Protein AF-A0A8S9BZH9-F1 (afdb_monomer_lite)

pLDDT: mean 76.09, std 21.4, range [30.84, 98.06]

Structure (mmCIF, N/CA/C/O backbone):
data_AF-A0A8S9BZH9-F1
#
_entry.id   AF-A0A8S9BZH9-F1
#
loop_
_atom_site.group_PDB
_atom_site.id
_atom_site.type_symbol
_atom_site.label_atom_id
_atom_site.label_alt_id
_atom_site.label_comp_id
_atom_site.label_asym_id
_atom_site.label_entity_id
_atom_site.label_seq_id
_atom_site.pdbx_PDB_ins_code
_atom_site.Cartn_x
_atom_site.Cartn_y
_atom_site.Cartn_z
_atom_site.occupancy
_atom_site.B_iso_or_equiv
_atom_site.auth_seq_id
_atom_site.auth_comp_id
_atom_site.auth_asym_id
_atom_site.auth_atom_id
_atom_site.pdbx_PDB_model_num
ATOM 1 N N . MET A 1 1 ? -35.971 23.339 12.319 1.00 39.22 1 MET A N 1
ATOM 2 C CA . MET A 1 1 ? -36.299 21.994 11.813 1.00 39.22 1 MET A CA 1
ATOM 3 C C . MET A 1 1 ? -35.732 21.910 10.404 1.00 39.22 1 MET A C 1
ATOM 5 O O . MET A 1 1 ? -36.258 22.616 9.563 1.00 39.22 1 MET A O 1
ATOM 9 N N . PHE A 1 2 ? -34.661 21.114 10.220 1.00 39.59 2 PHE A N 1
ATOM 10 C CA . PHE A 1 2 ? -34.071 20.656 8.941 1.00 39.59 2 PHE A CA 1
ATOM 11 C C . PHE A 1 2 ? -33.503 21.767 8.019 1.00 39.59 2 PHE A C 1
ATOM 13 O O . PHE A 1 2 ? -34.157 22.758 7.759 1.00 39.59 2 PHE A O 1
ATOM 20 N N . THR A 1 3 ? -32.268 21.743 7.519 1.00 36.28 3 THR A N 1
ATOM 21 C CA . THR A 1 3 ? -31.433 20.627 7.059 1.00 36.28 3 THR A CA 1
ATOM 22 C C . THR A 1 3 ? -29.949 21.010 7.145 1.00 36.28 3 THR A C 1
ATOM 24 O O . THR A 1 3 ? -29.446 21.778 6.325 1.00 36.28 3 THR A O 1
ATOM 27 N N . MET A 1 4 ? -29.225 20.395 8.084 1.00 42.53 4 MET A N 1
ATOM 28 C CA . MET A 1 4 ? -27.817 20.045 7.885 1.00 42.53 4 MET A CA 1
ATOM 29 C C . MET A 1 4 ? -27.758 18.953 6.808 1.00 42.53 4 MET A C 1
ATOM 31 O O . MET A 1 4 ? -27.639 17.772 7.120 1.00 42.53 4 MET A O 1
ATOM 35 N N . LEU A 1 5 ? -27.911 19.323 5.536 1.00 34.38 5 LEU A N 1
ATOM 36 C CA . LEU A 1 5 ? -27.574 18.420 4.439 1.00 34.38 5 LEU A CA 1
ATOM 37 C C . LEU A 1 5 ? -26.089 18.604 4.118 1.00 34.38 5 LEU A C 1
ATOM 39 O O . LEU A 1 5 ? -25.691 19.455 3.332 1.00 34.38 5 LEU A O 1
ATOM 43 N N . THR A 1 6 ? -25.284 17.799 4.812 1.00 38.66 6 THR A N 1
ATOM 44 C CA . THR A 1 6 ? -24.174 17.044 4.216 1.00 38.66 6 THR A CA 1
ATOM 45 C C . THR A 1 6 ? -23.280 17.812 3.238 1.00 38.66 6 THR A C 1
ATOM 47 O O . THR A 1 6 ? -23.253 17.532 2.041 1.00 38.66 6 THR A O 1
ATOM 50 N N . LEU A 1 7 ? -22.416 18.667 3.789 1.00 30.84 7 LEU A N 1
ATOM 51 C CA . LEU A 1 7 ? -21.146 19.054 3.153 1.00 30.84 7 LEU A CA 1
ATOM 52 C C . LEU A 1 7 ? -20.134 17.879 3.113 1.00 30.84 7 LEU A C 1
ATOM 54 O O . LEU A 1 7 ? -18.973 18.055 2.772 1.00 30.84 7 LEU A O 1
ATOM 58 N N . SER A 1 8 ? -20.556 16.665 3.473 1.00 39.38 8 SER A N 1
ATOM 59 C CA . SER A 1 8 ? -19.769 15.428 3.457 1.00 39.38 8 SER A CA 1
ATOM 60 C C . SER A 1 8 ? -19.775 14.703 2.102 1.00 39.38 8 SER A C 1
ATOM 62 O O . SER A 1 8 ? -19.104 13.687 1.955 1.00 39.38 8 SER A O 1
ATOM 64 N N . VAL A 1 9 ? -20.486 15.222 1.093 1.00 40.31 9 VAL A N 1
ATOM 65 C CA . VAL A 1 9 ? -20.482 14.673 -0.281 1.00 40.31 9 VAL A CA 1
ATOM 66 C C . VAL A 1 9 ? -19.345 15.259 -1.139 1.00 40.31 9 VAL A C 1
ATOM 68 O O . VAL A 1 9 ? -19.062 14.763 -2.226 1.00 40.31 9 VAL A O 1
ATOM 71 N N . LEU A 1 10 ? -18.635 16.287 -0.665 1.00 41.41 10 LEU A N 1
ATOM 72 C CA . LEU A 1 10 ? -17.854 17.173 -1.534 1.00 41.41 10 LEU A CA 1
ATOM 73 C C . LEU A 1 10 ? -16.331 16.965 -1.498 1.00 41.41 10 LEU A C 1
ATOM 75 O O . LEU A 1 10 ? -15.608 17.950 -1.487 1.00 41.41 10 LEU A O 1
ATOM 79 N N . LEU A 1 11 ? -15.860 15.708 -1.490 1.00 46.69 11 LEU A N 1
ATOM 80 C CA . LEU A 1 11 ? -14.527 15.273 -1.972 1.00 46.69 11 LEU A CA 1
ATOM 81 C C . LEU A 1 11 ? -14.379 13.744 -1.813 1.00 46.69 11 LEU A C 1
ATOM 83 O O . LEU A 1 11 ? -13.454 13.249 -1.169 1.00 46.69 11 LEU A O 1
ATOM 87 N N . ARG A 1 12 ? -15.289 12.944 -2.387 1.00 49.56 12 ARG A N 1
ATOM 88 C CA . ARG A 1 12 ? -14.980 11.518 -2.570 1.00 49.56 12 ARG A CA 1
ATOM 89 C C . ARG A 1 12 ? -13.957 11.447 -3.704 1.00 49.56 12 ARG A C 1
ATOM 91 O O . ARG A 1 12 ? -14.335 11.439 -4.870 1.00 49.56 12 ARG A O 1
ATOM 98 N N . LYS A 1 13 ? -12.666 11.523 -3.364 1.00 57.62 13 LYS A N 1
ATOM 99 C CA . LYS A 1 13 ? -11.576 11.256 -4.309 1.00 57.62 13 LYS A CA 1
ATOM 100 C C . LYS A 1 13 ? -11.891 9.905 -4.949 1.00 57.62 13 LYS A C 1
ATOM 102 O O . LYS A 1 13 ? -12.180 8.954 -4.220 1.00 57.62 13 LYS A O 1
ATOM 107 N N . GLU A 1 14 ? -11.952 9.848 -6.277 1.00 77.62 14 GLU A N 1
ATOM 108 C CA . GLU A 1 14 ? -12.178 8.575 -6.958 1.00 77.62 14 GLU A CA 1
ATOM 109 C C . GLU A 1 14 ? -11.129 7.568 -6.479 1.00 77.62 14 GLU A C 1
ATOM 111 O O . GLU A 1 14 ? -9.967 7.928 -6.265 1.00 77.62 14 GLU A O 1
ATOM 116 N N . SER A 1 15 ? -11.570 6.333 -6.229 1.00 86.81 15 SER A N 1
ATOM 117 C CA . SER A 1 15 ? -10.677 5.263 -5.788 1.00 86.81 15 SER A CA 1
ATOM 118 C C . SER A 1 15 ? -9.574 5.087 -6.835 1.00 86.81 15 SER A C 1
ATOM 120 O O . SER A 1 15 ? -9.919 4.867 -7.998 1.00 86.81 15 SER A O 1
ATOM 122 N N . PRO A 1 16 ? -8.281 5.164 -6.466 1.00 92.94 16 PRO A N 1
ATOM 123 C CA . PRO A 1 16 ? -7.187 4.989 -7.422 1.00 92.94 16 PRO A CA 1
ATOM 124 C C . PRO A 1 16 ? -7.243 3.654 -8.169 1.00 92.94 16 PRO A C 1
ATOM 126 O O . PRO A 1 16 ? -6.898 3.583 -9.344 1.00 92.94 16 PRO A O 1
ATOM 129 N N . TYR A 1 17 ? -7.711 2.602 -7.492 1.00 95.94 17 TYR A N 1
ATOM 130 C CA . TYR A 1 17 ? -7.890 1.279 -8.074 1.00 95.94 17 TYR A CA 1
ATOM 131 C C . TYR A 1 17 ? -9.346 0.816 -8.026 1.00 95.94 17 TYR A C 1
ATOM 133 O O . TYR A 1 17 ? -10.088 1.079 -7.074 1.00 95.94 17 TYR A O 1
ATOM 141 N N . SER A 1 18 ? -9.748 0.091 -9.068 1.00 95.88 18 SER A N 1
ATOM 142 C CA . SER A 1 18 ? -11.036 -0.604 -9.141 1.00 95.88 18 SER A CA 1
ATOM 143 C C . SER A 1 18 ? -11.092 -1.805 -8.190 1.00 95.88 18 SER A C 1
ATOM 145 O O . SER A 1 18 ? -10.059 -2.330 -7.777 1.00 95.88 18 SER A O 1
ATOM 147 N N . GLN A 1 19 ? -12.296 -2.312 -7.900 1.00 94.12 19 GLN A N 1
ATOM 148 C CA . GLN A 1 19 ? -12.452 -3.506 -7.057 1.00 94.12 19 GLN A CA 1
ATOM 149 C C . GLN A 1 19 ? -11.693 -4.718 -7.623 1.00 94.12 19 GLN A C 1
ATOM 151 O O . GLN A 1 19 ? -11.001 -5.399 -6.880 1.00 94.12 19 GLN A O 1
ATOM 156 N N . ALA A 1 20 ? -11.717 -4.925 -8.944 1.00 96.56 20 ALA A N 1
ATOM 157 C CA . ALA A 1 20 ? -10.979 -6.018 -9.581 1.00 96.56 20 ALA A CA 1
ATOM 158 C C . ALA A 1 20 ? -9.454 -5.902 -9.384 1.00 96.56 20 ALA A C 1
ATOM 160 O O . ALA A 1 20 ? -8.768 -6.906 -9.206 1.00 96.56 20 ALA A O 1
ATOM 161 N N . GLN A 1 21 ? -8.918 -4.678 -9.391 1.00 97.62 21 GLN A N 1
ATOM 162 C CA . GLN A 1 21 ? -7.506 -4.425 -9.101 1.00 97.62 21 GLN A CA 1
ATOM 163 C C . GLN A 1 21 ? -7.185 -4.663 -7.621 1.00 97.62 21 GLN A C 1
ATOM 165 O O . GLN A 1 21 ? -6.162 -5.274 -7.313 1.00 97.62 21 GLN A O 1
ATOM 170 N N . ILE A 1 22 ? -8.062 -4.237 -6.708 1.00 96.56 22 ILE A N 1
ATOM 171 C CA . ILE A 1 22 ? -7.923 -4.522 -5.273 1.00 96.56 22 ILE A CA 1
ATOM 172 C C . ILE A 1 22 ? -7.896 -6.037 -5.042 1.00 96.56 22 ILE A C 1
ATOM 174 O O . ILE A 1 22 ? -6.971 -6.535 -4.404 1.00 96.56 22 ILE A O 1
ATOM 178 N N . ASP A 1 23 ? -8.844 -6.777 -5.615 1.00 96.50 23 ASP A N 1
ATOM 179 C CA . ASP A 1 23 ? -8.937 -8.232 -5.471 1.00 96.50 23 ASP A CA 1
ATOM 180 C C . ASP A 1 23 ? -7.685 -8.930 -6.026 1.00 96.50 23 ASP A C 1
ATOM 182 O O . ASP A 1 23 ? -7.116 -9.813 -5.381 1.00 96.50 23 ASP A O 1
ATOM 186 N N . ALA A 1 24 ? -7.195 -8.488 -7.190 1.00 98.06 24 ALA A N 1
ATOM 187 C CA . ALA A 1 24 ? -5.959 -8.996 -7.781 1.00 98.06 24 ALA A CA 1
ATOM 188 C C . ALA A 1 24 ? -4.730 -8.720 -6.899 1.00 98.06 24 ALA A C 1
ATOM 190 O O . ALA A 1 24 ? -3.853 -9.578 -6.772 1.00 98.06 24 ALA A O 1
ATOM 191 N N . TYR A 1 25 ? -4.664 -7.551 -6.255 1.00 98.06 25 TYR A N 1
ATOM 192 C CA . TYR A 1 25 ? -3.608 -7.239 -5.296 1.00 98.06 25 TYR A CA 1
ATOM 193 C C . TYR A 1 25 ? -3.698 -8.108 -4.033 1.00 98.06 25 TYR A C 1
ATOM 195 O O . TYR A 1 25 ? -2.689 -8.676 -3.613 1.00 98.06 25 TYR A O 1
ATOM 203 N N . LEU A 1 26 ? -4.886 -8.258 -3.442 1.00 97.38 26 LEU A N 1
ATOM 204 C CA . LEU A 1 26 ? -5.080 -9.098 -2.257 1.00 97.38 26 LEU A CA 1
ATOM 205 C C . LEU A 1 26 ? -4.720 -10.561 -2.551 1.00 97.38 26 LEU A C 1
ATOM 207 O O . LEU A 1 26 ? -4.050 -11.204 -1.743 1.00 97.38 26 LEU A O 1
ATOM 211 N N . ALA A 1 27 ? -5.048 -11.054 -3.748 1.00 97.38 27 ALA A N 1
ATOM 212 C CA . ALA A 1 27 ? -4.601 -12.359 -4.226 1.00 97.38 27 ALA A CA 1
ATOM 213 C C . ALA A 1 27 ? -3.073 -12.426 -4.413 1.00 97.38 27 ALA A C 1
ATOM 215 O O . ALA A 1 27 ? -2.442 -13.413 -4.037 1.00 97.38 27 ALA A O 1
ATOM 216 N N . ARG A 1 28 ? -2.444 -11.373 -4.955 1.00 97.00 28 ARG A N 1
ATOM 217 C CA . ARG A 1 28 ? -0.984 -11.289 -5.151 1.00 97.00 28 ARG A CA 1
ATOM 218 C C . ARG A 1 28 ? -0.198 -11.435 -3.847 1.00 97.00 28 ARG A C 1
ATOM 220 O O . ARG A 1 28 ? 0.915 -11.971 -3.899 1.00 97.00 28 ARG A O 1
ATOM 227 N N . ILE A 1 29 ? -0.737 -10.937 -2.736 1.00 97.00 29 ILE A N 1
ATOM 228 C CA . ILE A 1 29 ? -0.104 -10.990 -1.410 1.00 97.00 29 ILE A CA 1
ATOM 229 C C . ILE A 1 29 ? -0.630 -12.128 -0.522 1.00 97.00 29 ILE A C 1
ATOM 231 O O . ILE A 1 29 ? -0.297 -12.181 0.662 1.00 97.00 29 ILE A O 1
ATOM 235 N N . GLU A 1 30 ? -1.472 -13.006 -1.078 1.00 96.81 30 GLU A N 1
ATOM 236 C CA . GLU A 1 30 ? -2.088 -14.131 -0.361 1.00 96.81 30 GLU A CA 1
ATOM 237 C C . GLU A 1 30 ? -2.832 -13.673 0.906 1.00 96.81 30 GLU A C 1
ATOM 239 O O . GLU A 1 30 ? -2.714 -14.272 1.975 1.00 96.81 30 GLU A O 1
ATOM 244 N N . PHE A 1 31 ? -3.566 -12.559 0.809 1.00 96.62 31 PHE A N 1
ATOM 245 C CA . PHE A 1 31 ? -4.280 -11.990 1.949 1.00 96.62 31 PHE A CA 1
ATOM 246 C C . PHE A 1 31 ? -5.455 -12.898 2.373 1.00 96.62 31 PHE A C 1
ATOM 248 O O . PHE A 1 31 ? -6.288 -13.236 1.525 1.00 96.62 31 PHE A O 1
ATOM 255 N N . PRO A 1 32 ? -5.573 -13.275 3.662 1.00 94.31 32 PRO A N 1
ATOM 256 C CA . PRO A 1 32 ? -6.583 -14.220 4.138 1.00 94.31 32 PRO A CA 1
ATOM 257 C C . PRO A 1 32 ? -7.954 -13.546 4.304 1.00 94.31 32 PRO A C 1
ATOM 259 O O . PRO A 1 32 ? -8.378 -13.176 5.403 1.00 94.31 32 PRO A O 1
ATOM 262 N N . LEU A 1 33 ? -8.648 -13.366 3.177 1.00 92.00 33 LEU A N 1
ATOM 263 C CA . LEU A 1 33 ? -9.992 -12.779 3.108 1.00 92.00 33 LEU A CA 1
ATOM 264 C C . LEU A 1 33 ? -11.051 -13.587 3.873 1.00 92.00 33 LEU A C 1
ATOM 266 O O . LEU A 1 33 ? -12.039 -13.016 4.320 1.00 92.00 33 LEU A O 1
ATOM 270 N N . ASP A 1 34 ? -10.854 -14.890 4.047 1.00 92.25 34 ASP A N 1
ATOM 271 C CA . ASP A 1 34 ? -11.716 -15.757 4.855 1.00 92.25 34 ASP A CA 1
ATOM 272 C C . ASP A 1 34 ? -11.702 -15.373 6.342 1.00 92.25 34 ASP A C 1
ATOM 274 O O . ASP A 1 34 ? -12.724 -15.475 7.020 1.00 92.25 34 ASP A O 1
ATOM 278 N N . ARG A 1 35 ? -10.556 -14.889 6.835 1.00 89.69 35 ARG A N 1
ATOM 279 C CA . ARG A 1 35 ? -10.383 -14.438 8.218 1.00 89.69 35 ARG A CA 1
ATOM 280 C C . ARG A 1 35 ? -10.810 -12.989 8.423 1.00 89.69 35 ARG A C 1
ATOM 282 O O . ARG A 1 35 ? -11.454 -12.684 9.421 1.00 89.69 35 ARG A O 1
ATOM 289 N N . TYR A 1 36 ? -10.390 -12.099 7.530 1.00 88.06 36 TYR A N 1
ATOM 290 C CA . TYR A 1 36 ? -10.540 -10.654 7.724 1.00 88.06 36 TYR A CA 1
ATOM 291 C C . TYR A 1 36 ? -11.771 -10.066 7.029 1.00 88.06 36 TYR A C 1
ATOM 293 O O . TYR A 1 36 ? -12.222 -8.981 7.393 1.00 88.06 36 TYR A O 1
ATOM 301 N N . GLY A 1 37 ? -12.318 -10.753 6.024 1.00 87.06 37 GLY A N 1
ATOM 302 C CA . GLY A 1 37 ? -13.296 -10.170 5.113 1.00 87.06 37 GLY A CA 1
ATOM 303 C C . GLY A 1 37 ? -12.748 -8.929 4.401 1.00 87.06 37 GLY A C 1
ATOM 304 O O . GLY A 1 37 ? -11.543 -8.678 4.366 1.00 87.06 37 GLY A O 1
ATOM 305 N N . GLN A 1 38 ? -13.650 -8.127 3.839 1.00 78.38 38 GLN A N 1
ATOM 306 C CA . GLN A 1 38 ? -13.316 -6.801 3.325 1.00 78.38 38 GLN A CA 1
ATOM 307 C C . GLN A 1 38 ? -13.655 -5.759 4.396 1.00 78.38 38 GLN A C 1
ATOM 309 O O . GLN A 1 38 ? -14.814 -5.376 4.564 1.00 78.38 38 GLN A O 1
ATOM 314 N N . VAL A 1 39 ? -12.648 -5.306 5.147 1.00 73.44 39 VAL A N 1
ATOM 315 C CA . VAL A 1 39 ? -12.841 -4.259 6.157 1.00 73.44 39 VAL A CA 1
ATOM 316 C C . VAL A 1 39 ? -12.898 -2.904 5.466 1.00 73.44 39 VAL A C 1
ATOM 318 O O . VAL A 1 39 ? -11.951 -2.487 4.806 1.00 73.44 39 VAL A O 1
ATOM 321 N N . THR A 1 40 ? -14.016 -2.200 5.644 1.00 76.56 40 THR A N 1
ATOM 322 C CA . THR A 1 40 ? -14.124 -0.776 5.307 1.00 76.56 40 THR A CA 1
ATOM 323 C C . THR A 1 40 ? -13.916 0.033 6.587 1.00 76.56 40 THR A C 1
ATOM 325 O O . THR A 1 40 ? -14.767 -0.067 7.478 1.00 76.56 40 THR A O 1
ATOM 328 N N . PRO A 1 41 ? -12.854 0.854 6.706 1.00 77.69 41 PRO A N 1
ATOM 329 C CA . PRO A 1 41 ? -12.525 1.544 7.956 1.00 77.69 41 PRO A CA 1
ATOM 330 C C . PRO A 1 41 ? -13.659 2.371 8.580 1.00 77.69 41 PRO A C 1
ATOM 332 O O . PRO A 1 41 ? -13.716 2.509 9.795 1.00 77.69 41 PRO A O 1
ATOM 335 N N . GLY A 1 42 ? -14.600 2.882 7.777 1.00 74.69 42 GLY A N 1
ATOM 336 C CA . GLY A 1 42 ? -15.729 3.682 8.267 1.00 74.69 42 GLY A CA 1
ATOM 337 C C . GLY A 1 42 ? -16.781 2.927 9.096 1.00 74.69 42 GLY A C 1
ATOM 338 O O . GLY A 1 42 ? -17.572 3.581 9.769 1.00 74.69 42 GLY A O 1
ATOM 339 N N . ASN A 1 43 ? -16.801 1.588 9.061 1.00 78.44 43 ASN A N 1
ATOM 340 C CA . ASN A 1 43 ? -17.852 0.764 9.684 1.00 78.44 43 ASN A CA 1
ATOM 341 C C . ASN A 1 43 ? -17.323 -0.258 10.708 1.00 78.44 43 ASN A C 1
ATOM 343 O O . ASN A 1 43 ? -18.096 -1.085 11.189 1.00 78.44 43 ASN A O 1
ATOM 347 N N . ALA A 1 44 ? -16.026 -0.237 11.016 1.00 86.88 44 ALA A N 1
ATOM 348 C CA . ALA A 1 44 ? -15.374 -1.199 11.902 1.00 86.88 44 ALA A CA 1
ATOM 349 C C . ALA A 1 44 ? -14.787 -0.505 13.140 1.00 86.88 44 ALA A C 1
ATOM 351 O O . ALA A 1 44 ? -14.595 0.714 13.149 1.00 86.88 44 ALA A O 1
ATOM 352 N N . SER A 1 45 ? -14.516 -1.269 14.201 1.00 90.62 45 SER A N 1
ATOM 353 C CA . SER A 1 45 ? -13.847 -0.714 15.379 1.00 90.62 45 SER A CA 1
ATOM 354 C C . SER A 1 45 ? -12.405 -0.315 15.040 1.00 90.62 45 SER A C 1
ATOM 356 O O . SER A 1 45 ? -11.792 -0.861 14.124 1.00 90.62 45 SER A O 1
ATOM 358 N N . ALA A 1 46 ? -11.831 0.633 15.788 1.00 89.00 46 ALA A N 1
ATOM 359 C CA . ALA A 1 46 ? -10.436 1.031 15.583 1.00 89.00 46 ALA A CA 1
ATOM 360 C C . ALA A 1 46 ? -9.457 -0.148 15.749 1.00 89.00 46 ALA A C 1
ATOM 362 O O . ALA A 1 46 ? -8.434 -0.187 15.072 1.00 89.00 46 ALA A O 1
ATOM 363 N N . GLU A 1 47 ? -9.789 -1.108 16.617 1.00 88.69 47 GLU A N 1
ATOM 364 C CA . GLU A 1 47 ? -9.009 -2.326 16.843 1.00 88.69 47 GLU A CA 1
ATOM 365 C C . GLU A 1 47 ? -9.040 -3.249 15.617 1.00 88.69 47 GLU A C 1
ATOM 367 O O . GLU A 1 47 ? -7.981 -3.646 15.134 1.00 88.69 47 GLU A O 1
ATOM 372 N N . ASP A 1 48 ? -10.222 -3.491 15.041 1.00 90.94 48 ASP A N 1
ATOM 373 C CA . ASP A 1 48 ? -10.370 -4.326 13.838 1.00 90.94 48 ASP A CA 1
ATOM 374 C C . ASP A 1 48 ? -9.656 -3.710 12.627 1.00 90.94 48 ASP A C 1
ATOM 376 O O . ASP A 1 48 ? -8.994 -4.403 11.853 1.00 90.94 48 ASP A O 1
ATOM 380 N N . VAL A 1 49 ? -9.760 -2.386 12.464 1.00 91.62 49 VAL A N 1
ATOM 381 C CA . VAL A 1 49 ? -9.077 -1.655 11.385 1.00 91.62 49 VAL A CA 1
ATOM 382 C C . VAL A 1 49 ? -7.560 -1.740 11.549 1.00 91.62 49 VAL A C 1
ATOM 384 O O . VAL A 1 49 ? -6.838 -1.893 10.559 1.00 91.62 49 VAL A O 1
ATOM 387 N N . LEU A 1 50 ? -7.067 -1.665 12.787 1.00 90.06 50 LEU A N 1
ATOM 388 C CA . LEU A 1 50 ? -5.645 -1.780 13.084 1.00 90.06 50 LEU A CA 1
ATOM 389 C C . LEU A 1 50 ? -5.124 -3.206 12.858 1.00 90.06 50 LEU A C 1
ATOM 391 O O . LEU A 1 50 ? -4.035 -3.360 12.297 1.00 90.06 50 LEU A O 1
ATOM 395 N N . ASP A 1 51 ? -5.882 -4.239 13.241 1.00 89.56 51 ASP A N 1
ATOM 396 C CA . ASP A 1 51 ? -5.523 -5.639 12.971 1.00 89.56 51 ASP A CA 1
ATOM 397 C C . ASP A 1 51 ? -5.499 -5.915 11.460 1.00 89.56 51 ASP A C 1
ATOM 399 O O . ASP A 1 51 ? -4.524 -6.467 10.944 1.00 89.56 51 ASP A O 1
ATOM 403 N N . TYR A 1 52 ? -6.499 -5.424 10.718 1.00 93.56 52 TYR A N 1
ATOM 404 C CA . TYR A 1 52 ? -6.532 -5.519 9.257 1.00 93.56 52 TYR A CA 1
ATOM 405 C C . TYR A 1 52 ? -5.321 -4.838 8.610 1.00 93.56 52 TYR A C 1
ATOM 407 O O . TYR A 1 52 ? -4.639 -5.442 7.780 1.00 93.56 52 TYR A O 1
ATOM 415 N N . LEU A 1 53 ? -5.016 -3.592 8.993 1.00 93.50 53 LEU A N 1
ATOM 416 C CA . LEU A 1 53 ? -3.862 -2.854 8.470 1.00 93.50 53 LEU A CA 1
ATOM 417 C C . LEU A 1 53 ? -2.544 -3.578 8.782 1.00 93.50 53 LEU A C 1
ATOM 419 O O . LEU A 1 53 ? -1.678 -3.693 7.912 1.00 93.50 53 LEU A O 1
ATOM 423 N N . SER A 1 54 ? -2.414 -4.106 10.000 1.00 90.00 54 SER A N 1
ATOM 424 C CA . SER A 1 54 ? -1.246 -4.877 10.433 1.00 90.00 54 SER A CA 1
ATOM 425 C C . SER A 1 54 ? -1.064 -6.141 9.595 1.00 90.00 54 SER A C 1
ATOM 427 O O . SER A 1 54 ? 0.053 -6.453 9.176 1.00 90.00 54 SER A O 1
ATOM 429 N N . ALA A 1 55 ? -2.147 -6.874 9.332 1.00 92.25 55 ALA A N 1
ATOM 430 C CA . ALA A 1 55 ? -2.123 -8.049 8.471 1.00 92.25 55 ALA A CA 1
ATOM 431 C C . ALA A 1 55 ? -1.766 -7.672 7.027 1.00 92.25 55 ALA A C 1
ATOM 433 O O . ALA A 1 55 ? -0.895 -8.299 6.424 1.00 92.25 55 ALA A O 1
ATOM 434 N N . LEU A 1 56 ? -2.370 -6.606 6.495 1.00 94.50 56 LEU A N 1
ATOM 435 C CA . LEU A 1 56 ? -2.140 -6.143 5.129 1.00 94.50 56 LEU A CA 1
ATOM 436 C C . LEU A 1 56 ? -0.669 -5.770 4.903 1.00 94.50 56 LEU A C 1
ATOM 438 O O . LEU A 1 56 ? -0.067 -6.182 3.912 1.00 94.50 56 LEU A O 1
ATOM 442 N N . GLN A 1 57 ? -0.076 -5.036 5.849 1.00 93.31 57 GLN A N 1
ATOM 443 C CA . GLN A 1 57 ? 1.336 -4.657 5.816 1.00 93.31 57 GLN A CA 1
ATOM 444 C C . GLN A 1 57 ? 2.251 -5.889 5.857 1.00 93.31 57 GLN A C 1
ATOM 446 O O . GLN A 1 57 ? 3.184 -5.986 5.059 1.00 93.31 57 GLN A O 1
ATOM 451 N N . LYS A 1 58 ? 1.977 -6.849 6.753 1.00 90.75 58 LYS A N 1
ATOM 452 C CA . LYS A 1 58 ? 2.758 -8.094 6.870 1.00 90.75 58 LYS A CA 1
ATOM 453 C C . LYS A 1 58 ? 2.738 -8.893 5.569 1.00 90.75 58 LYS A C 1
ATOM 455 O O . LYS A 1 58 ? 3.799 -9.248 5.068 1.00 90.75 58 LYS A O 1
ATOM 460 N N . HIS A 1 59 ? 1.552 -9.118 5.007 1.00 94.19 59 HIS A N 1
ATOM 461 C CA . HIS A 1 59 ? 1.390 -9.870 3.763 1.00 94.19 59 HIS A CA 1
ATOM 462 C C . HIS A 1 59 ? 2.044 -9.174 2.567 1.00 94.19 59 HIS A C 1
ATOM 464 O O . HIS A 1 59 ? 2.638 -9.841 1.719 1.00 94.19 59 HIS A O 1
ATOM 470 N N . HIS A 1 60 ? 1.998 -7.840 2.506 1.00 94.69 60 HIS A N 1
ATOM 471 C CA . HIS A 1 60 ? 2.739 -7.092 1.494 1.00 94.69 60 HIS A CA 1
ATOM 472 C C . HIS A 1 60 ? 4.244 -7.337 1.619 1.00 94.69 60 HIS A C 1
ATOM 474 O O . HIS A 1 60 ? 4.878 -7.728 0.645 1.00 94.69 60 HIS A O 1
ATOM 480 N N . LEU A 1 61 ? 4.805 -7.170 2.818 1.00 90.38 61 LEU A N 1
ATOM 481 C CA . LEU A 1 61 ? 6.240 -7.314 3.072 1.00 90.38 61 LEU A CA 1
ATOM 482 C C . LEU A 1 61 ? 6.778 -8.716 2.771 1.00 90.38 61 LEU A C 1
ATOM 484 O O . LEU A 1 61 ? 7.911 -8.854 2.315 1.00 90.38 61 LEU A O 1
ATOM 488 N N . THR A 1 62 ? 5.984 -9.760 3.009 1.00 90.94 62 THR A N 1
ATOM 489 C CA . THR A 1 62 ? 6.394 -11.138 2.708 1.00 90.94 62 THR A CA 1
ATOM 490 C C . THR A 1 62 ? 6.224 -11.505 1.237 1.00 90.94 62 THR A C 1
ATOM 492 O O . THR A 1 62 ? 6.825 -12.476 0.783 1.00 90.94 62 THR A O 1
ATOM 495 N N . SER A 1 63 ? 5.422 -10.748 0.484 1.00 94.00 63 SER A N 1
ATOM 496 C CA . SER A 1 63 ? 5.031 -11.107 -0.883 1.00 94.00 63 SER A CA 1
ATOM 497 C C . SER A 1 63 ? 5.645 -10.212 -1.954 1.00 94.00 63 SER A C 1
ATOM 499 O O . SER A 1 63 ? 5.860 -10.672 -3.080 1.00 94.00 63 SER A O 1
ATOM 501 N N . VAL A 1 64 ? 5.896 -8.941 -1.647 1.00 93.88 64 VAL A N 1
ATOM 502 C CA . VAL A 1 64 ? 6.419 -7.924 -2.565 1.00 93.88 64 VAL A CA 1
ATOM 503 C C . VAL A 1 64 ? 7.850 -7.590 -2.139 1.00 93.88 64 VAL A C 1
ATOM 505 O O . VAL A 1 64 ? 8.049 -6.982 -1.088 1.00 93.88 64 VAL A O 1
ATOM 508 N N . PRO A 1 65 ? 8.870 -8.003 -2.911 1.00 90.75 65 PRO A N 1
ATOM 509 C CA . PRO A 1 65 ? 10.252 -7.779 -2.517 1.00 90.75 65 PRO A CA 1
ATOM 510 C C . PRO A 1 65 ? 10.621 -6.294 -2.605 1.00 90.75 65 PRO A C 1
ATOM 512 O O . PRO A 1 65 ? 10.207 -5.587 -3.521 1.00 90.75 65 PRO A O 1
ATOM 515 N N . PHE A 1 66 ? 11.474 -5.832 -1.697 1.00 87.12 66 PHE A N 1
ATOM 516 C CA . PHE A 1 66 ? 12.177 -4.566 -1.878 1.00 87.12 66 PHE A CA 1
ATOM 517 C C . PHE A 1 66 ? 13.330 -4.767 -2.869 1.00 87.12 66 PHE A C 1
ATOM 519 O O . PHE A 1 66 ? 14.223 -5.581 -2.625 1.00 87.12 66 PHE A O 1
ATOM 526 N N . GLU A 1 67 ? 13.317 -4.054 -3.995 1.00 81.62 67 GLU A N 1
ATOM 527 C CA . GLU A 1 67 ? 14.316 -4.209 -5.060 1.00 81.62 67 GLU A CA 1
ATOM 528 C C . GLU A 1 67 ? 14.521 -2.917 -5.855 1.00 81.62 67 GLU A C 1
ATOM 530 O O . GLU A 1 67 ? 13.615 -2.101 -5.988 1.00 81.62 67 GLU A O 1
ATOM 535 N N . ASN A 1 68 ? 15.725 -2.729 -6.396 1.00 81.69 68 ASN A N 1
ATOM 536 C CA . ASN A 1 68 ? 16.095 -1.584 -7.231 1.00 81.69 68 ASN A CA 1
ATOM 537 C C . ASN A 1 68 ? 16.631 -2.011 -8.611 1.00 81.69 68 ASN A C 1
ATOM 539 O O . ASN A 1 68 ? 17.328 -1.243 -9.271 1.00 81.69 68 ASN A O 1
ATOM 543 N N . LEU A 1 69 ? 16.317 -3.224 -9.074 1.00 79.69 69 LEU A N 1
ATOM 544 C CA . LEU A 1 69 ? 16.842 -3.794 -10.318 1.00 79.69 69 LEU A CA 1
ATOM 545 C C . LEU A 1 69 ? 16.433 -2.967 -11.535 1.00 79.69 69 LEU A C 1
ATOM 547 O O . LEU A 1 69 ? 17.235 -2.772 -12.442 1.00 79.69 69 LEU A O 1
ATOM 551 N N . ALA A 1 70 ? 15.200 -2.457 -11.561 1.00 78.00 70 ALA A N 1
ATOM 552 C CA . ALA A 1 70 ? 14.741 -1.607 -12.658 1.00 78.00 70 ALA A CA 1
ATOM 553 C C . ALA A 1 70 ? 15.546 -0.298 -12.761 1.00 78.00 70 ALA A C 1
ATOM 555 O O . ALA A 1 70 ? 15.835 0.145 -13.870 1.00 78.00 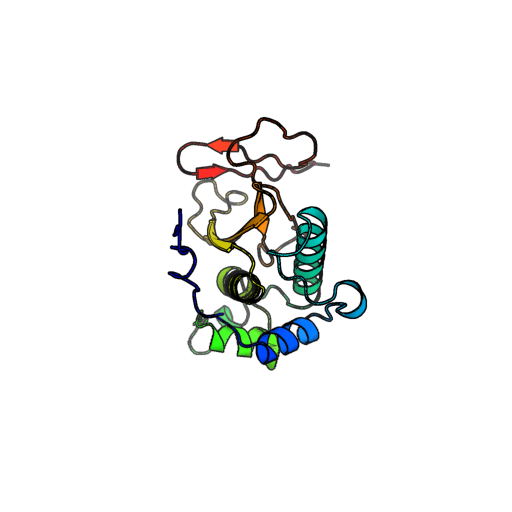70 ALA A O 1
ATOM 556 N N . LEU A 1 71 ? 15.998 0.257 -11.631 1.00 77.81 71 LEU A N 1
ATOM 557 C CA . LEU A 1 71 ? 16.830 1.461 -11.615 1.00 77.81 71 LEU A CA 1
ATOM 558 C C . LEU A 1 71 ? 18.221 1.204 -12.217 1.00 77.81 71 LEU A C 1
ATOM 560 O O . LEU A 1 71 ? 18.755 2.064 -12.907 1.00 77.81 71 LEU A O 1
ATOM 564 N N . HIS A 1 72 ? 18.791 0.020 -11.972 1.00 77.69 72 HIS A N 1
ATOM 565 C CA . HIS A 1 72 ? 20.146 -0.332 -12.419 1.00 77.69 72 HIS A CA 1
ATOM 566 C C . HIS A 1 72 ? 20.208 -0.966 -13.811 1.00 77.69 72 HIS A C 1
ATOM 568 O O . HIS A 1 72 ? 21.253 -0.909 -14.451 1.00 77.69 72 HIS A O 1
ATOM 574 N N . TYR A 1 73 ? 19.128 -1.608 -14.267 1.00 80.44 73 TYR A N 1
ATOM 575 C CA . TYR A 1 73 ? 19.160 -2.477 -15.452 1.00 80.44 73 TYR A CA 1
ATOM 576 C C . TYR A 1 73 ? 18.072 -2.188 -16.499 1.00 80.44 73 TYR A C 1
ATOM 578 O O . TYR A 1 73 ? 18.030 -2.874 -17.523 1.00 80.44 73 TYR A O 1
ATOM 586 N N . SER A 1 74 ? 17.180 -1.210 -16.289 1.00 77.44 74 SER A N 1
ATOM 587 C CA . SER A 1 74 ? 16.319 -0.731 -17.384 1.00 77.44 74 SER A CA 1
ATOM 588 C C . SER A 1 74 ? 17.136 0.128 -18.349 1.00 77.44 74 SER A C 1
ATOM 590 O O . SER A 1 74 ? 18.042 0.846 -17.936 1.00 77.44 74 SER A O 1
ATOM 592 N N . LYS A 1 75 ? 16.829 0.070 -19.650 1.00 73.81 75 LYS A N 1
ATOM 593 C CA . LYS A 1 75 ? 17.556 0.865 -20.655 1.00 73.81 75 LYS A CA 1
ATOM 594 C C . LYS A 1 75 ? 17.415 2.361 -20.371 1.00 73.81 75 LYS A C 1
ATOM 596 O O . LYS A 1 75 ? 18.359 3.126 -20.540 1.00 73.81 75 LYS A O 1
ATOM 601 N N . GLU A 1 76 ? 16.238 2.748 -19.902 1.00 77.19 76 GLU A N 1
ATOM 602 C CA . GLU A 1 76 ? 15.842 4.120 -19.624 1.00 77.19 76 GLU A CA 1
ATOM 603 C C . GLU A 1 76 ? 16.303 4.604 -18.240 1.00 77.19 76 GLU A C 1
ATOM 605 O O . GLU A 1 76 ? 16.241 5.803 -17.985 1.00 77.19 76 GLU A O 1
ATOM 610 N N . HIS A 1 77 ? 16.761 3.701 -17.357 1.00 74.44 77 HIS A N 1
ATOM 611 C CA . HIS A 1 77 ? 17.123 3.982 -15.957 1.00 74.44 77 HIS A CA 1
ATOM 612 C C . HIS A 1 77 ? 16.056 4.809 -15.218 1.00 74.44 77 HIS A C 1
ATOM 614 O O . HIS A 1 77 ? 16.361 5.636 -14.359 1.00 74.44 77 HIS A O 1
ATOM 620 N N . ASN A 1 78 ? 14.790 4.600 -15.582 1.00 77.31 78 ASN A N 1
ATOM 621 C CA . ASN A 1 78 ? 13.652 5.358 -15.088 1.00 77.31 78 ASN A CA 1
ATOM 622 C C . ASN A 1 78 ? 12.600 4.398 -14.530 1.00 77.31 78 ASN A C 1
ATOM 624 O O . ASN A 1 78 ? 12.228 3.424 -15.186 1.00 77.31 78 ASN A O 1
ATOM 628 N N . ASN A 1 79 ? 12.103 4.709 -13.336 1.00 83.81 79 ASN A N 1
ATOM 629 C CA . ASN A 1 79 ? 11.015 3.990 -12.692 1.00 83.81 79 ASN A CA 1
ATOM 630 C C . ASN A 1 79 ? 9.776 4.886 -12.692 1.00 83.81 79 ASN A C 1
ATOM 632 O O . ASN A 1 79 ? 9.786 5.972 -12.112 1.00 83.81 79 ASN A O 1
ATOM 636 N N . SER A 1 80 ? 8.708 4.432 -13.346 1.00 90.62 80 SER A N 1
ATOM 637 C CA . SER A 1 80 ? 7.441 5.161 -13.352 1.00 90.62 80 SER A CA 1
ATOM 638 C C . SER A 1 80 ? 6.763 5.083 -11.986 1.00 90.62 80 SER A C 1
ATOM 640 O O . SER A 1 80 ? 6.681 4.016 -11.381 1.00 90.62 80 SER A O 1
ATOM 642 N N . LEU A 1 81 ? 6.239 6.220 -11.531 1.00 92.38 81 LEU A N 1
ATOM 643 C CA . LEU A 1 81 ? 5.373 6.321 -10.352 1.00 92.38 81 LEU A CA 1
ATOM 644 C C . LEU A 1 81 ? 3.896 6.495 -10.744 1.00 92.38 81 LEU A C 1
ATOM 646 O O . LEU A 1 81 ? 3.067 6.843 -9.904 1.00 92.38 81 LEU A O 1
ATOM 650 N N . ASN A 1 82 ? 3.561 6.293 -12.023 1.00 95.38 82 ASN A N 1
ATOM 651 C CA . ASN A 1 82 ? 2.175 6.266 -12.469 1.00 95.38 82 ASN A CA 1
ATOM 652 C C . ASN A 1 82 ? 1.448 5.070 -11.830 1.00 95.38 82 ASN A C 1
ATOM 654 O O . ASN A 1 82 ? 1.986 3.965 -11.778 1.00 95.38 82 ASN A O 1
ATOM 658 N N . GLN A 1 83 ? 0.219 5.285 -11.361 1.00 95.19 83 GLN A N 1
ATOM 659 C CA . GLN A 1 83 ? -0.581 4.262 -10.683 1.00 95.19 83 GLN A CA 1
ATOM 660 C C . GLN A 1 83 ? -0.757 2.969 -11.499 1.00 95.19 83 GLN A C 1
ATOM 662 O O . GLN A 1 83 ? -0.710 1.881 -10.919 1.00 95.19 83 GLN A O 1
ATOM 667 N N . ASP A 1 84 ? -0.927 3.074 -12.819 1.00 96.44 84 ASP A N 1
ATOM 668 C CA . ASP A 1 84 ? -1.172 1.932 -13.700 1.00 96.44 84 ASP A CA 1
ATOM 669 C C . ASP A 1 84 ? 0.122 1.140 -13.911 1.00 96.44 84 ASP A C 1
ATOM 671 O O . ASP A 1 84 ? 0.128 -0.089 -13.819 1.00 96.44 84 ASP A O 1
ATOM 675 N N . ASP A 1 85 ? 1.243 1.845 -14.077 1.00 95.56 85 ASP A N 1
ATOM 676 C CA . ASP A 1 85 ? 2.568 1.233 -14.202 1.00 95.56 85 ASP A CA 1
ATOM 677 C C . ASP A 1 85 ? 2.984 0.516 -12.909 1.00 95.56 85 ASP A C 1
ATOM 679 O O . ASP A 1 85 ? 3.538 -0.586 -12.955 1.00 95.56 85 ASP A O 1
ATOM 683 N N . LEU A 1 86 ? 2.693 1.115 -11.747 1.00 96.44 86 LEU A N 1
ATOM 684 C CA . LEU A 1 86 ? 2.942 0.509 -10.437 1.00 96.44 86 LEU A CA 1
ATOM 685 C C . LEU A 1 86 ? 2.122 -0.769 -10.251 1.00 96.44 86 LEU A C 1
ATOM 687 O O . LEU A 1 86 ? 2.664 -1.789 -9.815 1.00 96.44 86 LEU A O 1
ATOM 691 N N . PHE A 1 87 ? 0.838 -0.731 -10.616 1.00 97.88 87 PHE A N 1
ATOM 692 C CA . PHE A 1 87 ? -0.038 -1.896 -10.549 1.00 97.88 87 PHE A CA 1
ATOM 693 C C . PHE A 1 87 ? 0.476 -3.024 -11.445 1.00 97.88 87 PHE A C 1
ATOM 695 O O . PHE A 1 87 ? 0.685 -4.145 -10.977 1.00 97.88 87 PHE A O 1
ATOM 702 N N . GLU A 1 88 ? 0.753 -2.720 -12.712 1.00 97.00 88 GLU A N 1
ATOM 703 C CA . GLU A 1 88 ? 1.276 -3.691 -13.669 1.00 97.00 88 GLU A CA 1
ATOM 704 C C . GLU A 1 88 ? 2.605 -4.290 -13.189 1.00 97.00 88 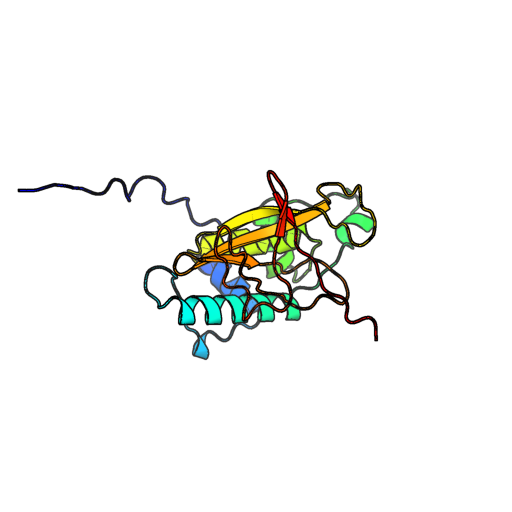GLU A C 1
ATOM 706 O O . GLU A 1 88 ? 2.833 -5.500 -13.2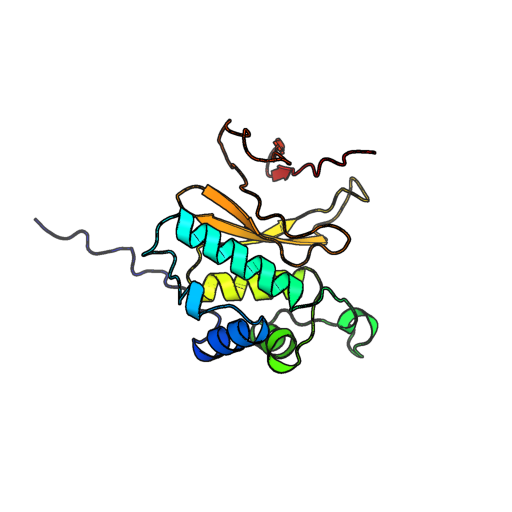68 1.00 97.00 88 GLU A O 1
ATOM 711 N N . LYS A 1 89 ? 3.496 -3.467 -12.627 1.00 95.19 89 LYS A N 1
ATOM 712 C CA . LYS A 1 89 ? 4.784 -3.924 -12.100 1.00 95.19 89 LYS A CA 1
ATOM 713 C C . LYS A 1 89 ? 4.625 -4.871 -10.905 1.00 95.19 89 LYS A C 1
ATOM 715 O O . LYS A 1 89 ? 5.212 -5.959 -10.912 1.00 95.19 89 LYS A O 1
ATOM 720 N N . ILE A 1 90 ? 3.884 -4.460 -9.880 1.00 96.56 90 ILE A N 1
ATOM 721 C CA . ILE A 1 90 ? 3.842 -5.154 -8.583 1.00 96.56 90 ILE A CA 1
ATOM 722 C C . ILE A 1 90 ? 2.870 -6.338 -8.609 1.00 96.56 90 ILE A C 1
ATOM 724 O O . ILE A 1 90 ? 3.182 -7.419 -8.092 1.00 96.56 90 ILE A O 1
ATOM 728 N N . VAL A 1 91 ? 1.708 -6.158 -9.238 1.00 97.75 91 VAL A N 1
ATOM 729 C CA . VAL A 1 91 ? 0.630 -7.151 -9.258 1.00 97.75 91 VAL A CA 1
ATOM 730 C C . VAL A 1 91 ? 0.793 -8.097 -10.440 1.00 97.75 91 VAL A C 1
ATOM 732 O O . VAL A 1 91 ? 1.038 -9.285 -10.222 1.00 97.75 91 VAL A O 1
ATOM 735 N N . THR A 1 92 ? 0.740 -7.591 -11.676 1.00 97.06 92 THR A N 1
ATOM 736 C CA . THR A 1 92 ? 0.759 -8.437 -12.883 1.00 97.06 92 THR A CA 1
ATOM 737 C C . THR A 1 92 ? 2.113 -9.110 -13.086 1.00 97.06 92 THR A C 1
ATOM 739 O O . THR A 1 92 ? 2.208 -10.331 -13.211 1.00 97.06 92 THR A O 1
ATOM 742 N N . ARG A 1 93 ? 3.197 -8.329 -13.068 1.00 95.50 93 ARG A N 1
ATOM 743 C CA . ARG A 1 93 ? 4.565 -8.820 -13.312 1.00 95.50 93 ARG A CA 1
ATOM 744 C C . ARG A 1 93 ? 5.227 -9.400 -12.064 1.00 95.50 93 ARG A C 1
ATOM 746 O O . ARG A 1 93 ? 6.353 -9.890 -12.153 1.00 95.50 93 ARG A O 1
ATOM 753 N N . ARG A 1 94 ? 4.546 -9.334 -10.914 1.00 95.75 94 ARG A N 1
ATOM 754 C CA . ARG A 1 94 ? 4.995 -9.827 -9.603 1.00 95.75 94 ARG A CA 1
ATOM 755 C C . ARG A 1 94 ? 6.382 -9.326 -9.185 1.00 95.75 94 ARG A C 1
ATOM 757 O O . ARG A 1 94 ? 7.087 -10.019 -8.453 1.00 95.75 94 ARG A O 1
ATOM 764 N N . LYS A 1 95 ? 6.774 -8.130 -9.628 1.00 93.50 95 LYS A N 1
ATOM 765 C CA . LYS A 1 95 ? 8.044 -7.507 -9.242 1.00 93.50 95 LYS A CA 1
ATOM 766 C C . LYS A 1 95 ? 7.908 -6.731 -7.937 1.00 93.50 95 LYS A C 1
ATOM 768 O O . LYS A 1 95 ? 6.823 -6.620 -7.371 1.00 93.50 95 LYS A O 1
ATOM 773 N N . GLY A 1 96 ? 9.044 -6.253 -7.455 1.00 90.81 96 GLY A N 1
ATOM 774 C CA . GLY A 1 96 ? 9.124 -5.382 -6.302 1.00 90.81 96 GLY A CA 1
ATOM 775 C C . GLY A 1 96 ? 9.262 -3.915 -6.686 1.00 90.81 96 GLY A C 1
ATOM 776 O O . GLY A 1 96 ? 8.937 -3.497 -7.801 1.00 90.81 96 GLY A O 1
ATOM 777 N N . GLY A 1 97 ? 9.805 -3.145 -5.754 1.00 89.69 97 GLY A N 1
ATOM 778 C CA . GLY A 1 97 ? 10.216 -1.769 -5.982 1.00 89.69 97 GLY A CA 1
ATOM 779 C C . GLY A 1 97 ? 11.001 -1.209 -4.806 1.00 89.69 97 GLY A C 1
ATOM 780 O O . GLY A 1 97 ? 11.026 -1.791 -3.715 1.00 89.69 97 GLY A O 1
ATOM 781 N N . TYR A 1 98 ? 11.642 -0.068 -5.039 1.00 88.56 98 TYR A N 1
ATOM 782 C CA . TYR A 1 98 ? 12.275 0.721 -3.983 1.00 88.56 98 TYR A CA 1
ATOM 783 C C . TYR A 1 98 ? 11.213 1.536 -3.221 1.00 88.56 98 TYR A C 1
ATOM 785 O O . TYR A 1 98 ? 10.013 1.390 -3.464 1.00 88.56 98 TYR A O 1
ATOM 793 N N . CYS A 1 99 ? 11.632 2.389 -2.285 1.00 90.38 99 CYS A N 1
ATOM 794 C CA . CYS A 1 99 ? 10.729 3.059 -1.345 1.00 90.38 99 CYS A CA 1
ATOM 795 C C . CYS A 1 99 ? 9.577 3.823 -2.020 1.00 90.38 99 CYS A C 1
ATOM 797 O O . CYS A 1 99 ? 8.430 3.648 -1.621 1.00 90.38 99 CYS A O 1
ATOM 799 N N . PHE A 1 100 ? 9.841 4.602 -3.073 1.00 91.31 100 PHE A N 1
ATOM 800 C CA . PHE A 1 100 ? 8.804 5.396 -3.748 1.00 91.31 100 PHE A CA 1
ATOM 801 C C . PHE A 1 100 ? 7.788 4.541 -4.519 1.00 91.31 100 PHE A C 1
ATOM 803 O O . PHE A 1 100 ? 6.598 4.843 -4.488 1.00 91.31 100 PHE A O 1
ATOM 810 N N . GLU A 1 101 ? 8.221 3.458 -5.170 1.00 94.06 101 GLU A N 1
ATOM 811 C CA . GLU A 1 101 ? 7.310 2.556 -5.889 1.00 94.06 101 GLU A CA 1
ATOM 812 C C . GLU A 1 101 ? 6.454 1.749 -4.914 1.00 94.06 101 GLU A C 1
ATOM 814 O O . GLU A 1 101 ? 5.232 1.728 -5.029 1.00 94.06 101 GLU A O 1
ATOM 819 N N . SER A 1 102 ? 7.088 1.118 -3.926 1.00 93.44 102 SER A N 1
ATOM 820 C CA . SER A 1 102 ? 6.416 0.193 -3.016 1.00 93.44 102 SER A CA 1
ATOM 821 C C . SER A 1 102 ? 5.533 0.927 -2.003 1.00 93.44 102 SER A C 1
ATOM 823 O O . SER A 1 102 ? 4.354 0.595 -1.877 1.00 93.44 102 SER A O 1
ATOM 825 N N . ASN A 1 103 ? 6.030 1.985 -1.339 1.00 94.25 103 ASN A N 1
ATOM 826 C CA . ASN A 1 103 ? 5.181 2.792 -0.452 1.00 94.25 103 ASN A CA 1
ATOM 827 C C . ASN A 1 103 ? 4.171 3.639 -1.235 1.00 94.25 103 ASN A C 1
ATOM 829 O O . ASN A 1 103 ? 3.092 3.906 -0.708 1.00 94.25 103 ASN A O 1
ATOM 833 N N . GLY A 1 104 ? 4.478 4.042 -2.473 1.00 95.06 104 GLY A N 1
ATOM 834 C CA . GLY A 1 104 ? 3.531 4.747 -3.343 1.00 95.06 104 GLY A CA 1
ATOM 835 C C . GLY A 1 104 ? 2.359 3.860 -3.724 1.00 95.06 104 GLY A C 1
ATOM 836 O O . GLY A 1 104 ? 1.208 4.211 -3.473 1.00 95.06 104 GLY A O 1
ATOM 837 N N . PHE A 1 105 ? 2.652 2.665 -4.229 1.00 97.12 105 PHE A N 1
ATOM 838 C CA . PHE A 1 105 ? 1.643 1.665 -4.542 1.00 97.12 105 PHE A CA 1
ATOM 839 C C . PHE A 1 105 ? 0.818 1.272 -3.310 1.00 97.12 105 PHE A C 1
ATOM 841 O O . PHE A 1 105 ? -0.412 1.263 -3.368 1.00 97.12 105 PHE A O 1
ATOM 848 N N . PHE A 1 106 ? 1.466 1.017 -2.168 1.00 96.62 106 PHE A N 1
ATOM 849 C CA . PHE A 1 106 ? 0.752 0.678 -0.937 1.00 96.62 106 PHE A CA 1
ATOM 850 C C . PHE A 1 106 ? -0.158 1.820 -0.464 1.00 96.62 106 PHE A C 1
ATOM 852 O O . PHE A 1 106 ? -1.289 1.570 -0.060 1.00 96.62 106 PHE A O 1
ATOM 859 N N . GLY A 1 107 ? 0.275 3.079 -0.587 1.00 96.06 107 GLY A N 1
ATOM 860 C CA . GLY A 1 107 ? -0.558 4.250 -0.299 1.00 96.06 107 GLY A CA 1
ATOM 861 C C . GLY A 1 107 ? -1.798 4.348 -1.195 1.00 96.06 107 GLY A C 1
ATOM 862 O O . GLY A 1 107 ? -2.882 4.678 -0.713 1.00 96.06 107 GLY A O 1
ATOM 863 N N . LEU A 1 108 ? -1.676 4.009 -2.484 1.00 96.94 108 LEU A N 1
ATOM 864 C CA . LEU A 1 108 ? -2.812 3.952 -3.414 1.00 96.94 108 LEU A CA 1
ATOM 865 C C . LEU A 1 108 ? -3.784 2.816 -3.060 1.00 96.94 108 LEU A C 1
ATOM 867 O O . LEU A 1 108 ? -4.999 3.014 -3.108 1.00 96.94 108 LEU A O 1
ATOM 871 N N . ILE A 1 109 ? -3.271 1.654 -2.647 1.00 96.81 109 ILE A N 1
ATOM 872 C CA . ILE A 1 109 ? -4.088 0.545 -2.135 1.00 96.81 109 ILE A CA 1
ATOM 873 C C . ILE A 1 109 ? -4.835 0.949 -0.860 1.00 96.81 109 ILE A C 1
ATOM 875 O O . ILE A 1 109 ? -6.035 0.706 -0.769 1.00 96.81 109 ILE A O 1
ATOM 879 N N . LEU A 1 110 ? -4.167 1.597 0.099 1.00 95.44 110 LEU A N 1
ATOM 880 C CA . LEU A 1 110 ? -4.800 2.081 1.330 1.00 95.44 110 LEU A CA 1
ATOM 881 C C . LEU A 1 110 ? -5.960 3.036 1.019 1.00 95.44 110 LEU A C 1
ATOM 883 O O . LEU A 1 110 ? -7.066 2.836 1.518 1.00 95.44 110 LEU A O 1
ATOM 887 N N . GLN A 1 111 ? -5.740 4.016 0.137 1.00 94.69 111 GLN A N 1
ATOM 888 C CA . GLN A 1 111 ? -6.796 4.925 -0.327 1.00 94.69 111 GLN A CA 1
ATOM 889 C C . GLN A 1 111 ? -7.948 4.164 -0.999 1.00 94.69 111 GLN A C 1
ATOM 891 O O . GLN A 1 111 ? -9.112 4.450 -0.727 1.00 94.69 111 GLN A O 1
ATOM 896 N N . SER A 1 112 ? -7.634 3.165 -1.828 1.00 94.69 112 SER A N 1
ATOM 897 C CA . SER A 1 112 ? -8.637 2.356 -2.538 1.00 94.69 112 SER A CA 1
ATOM 898 C C . SER A 1 112 ? -9.463 1.467 -1.595 1.00 94.69 112 SER A C 1
ATOM 900 O O . SER A 1 112 ? -10.642 1.227 -1.840 1.00 94.69 112 SER A O 1
ATOM 902 N N . LEU A 1 113 ? -8.876 1.027 -0.478 1.00 93.00 113 LEU A N 1
ATOM 903 C CA . LEU A 1 113 ? -9.552 0.301 0.606 1.00 93.00 113 LEU A CA 1
ATOM 904 C C . LEU A 1 113 ? -10.328 1.229 1.565 1.00 93.00 113 LEU A C 1
ATOM 906 O O . LEU A 1 113 ? -10.978 0.756 2.496 1.00 93.00 113 LEU A O 1
ATOM 910 N N . GLY A 1 114 ? -10.280 2.546 1.346 1.00 92.50 114 GLY A N 1
ATOM 911 C CA . GLY A 1 114 ? -11.003 3.537 2.143 1.00 92.50 114 GLY A CA 1
ATOM 912 C C . GLY A 1 114 ? -10.293 3.975 3.423 1.00 92.50 114 GLY A C 1
ATOM 913 O O . GLY A 1 114 ? -10.937 4.558 4.295 1.00 92.50 114 GLY A O 1
ATOM 914 N N . PHE A 1 115 ? -8.989 3.714 3.559 1.00 92.75 115 PHE A N 1
ATOM 915 C CA . PHE A 1 115 ? -8.192 4.305 4.632 1.00 92.75 115 PHE A CA 1
ATOM 916 C C . PHE A 1 115 ? -7.969 5.796 4.374 1.00 92.75 115 PHE A C 1
ATOM 918 O O . PHE A 1 115 ? -7.588 6.200 3.271 1.00 92.75 115 PHE A O 1
ATOM 925 N N . ASP A 1 116 ? -8.117 6.600 5.426 1.00 92.31 116 ASP A N 1
ATOM 926 C CA . ASP A 1 116 ? -7.625 7.974 5.438 1.00 92.31 116 ASP A CA 1
ATOM 927 C C . ASP A 1 116 ? -6.098 7.940 5.533 1.00 92.31 116 ASP A C 1
ATOM 929 O O . ASP A 1 116 ? -5.532 7.669 6.597 1.00 92.31 116 ASP A O 1
ATOM 933 N N . SER A 1 117 ? -5.435 8.096 4.385 1.00 92.25 117 SER A N 1
ATOM 934 C CA . SER A 1 117 ? -3.989 7.956 4.274 1.00 92.25 117 SER A CA 1
ATOM 935 C C . SER A 1 117 ? -3.349 9.013 3.383 1.00 92.25 117 SER A C 1
ATOM 937 O O . SER A 1 117 ? -3.899 9.420 2.357 1.00 92.25 117 SER A O 1
ATOM 939 N N . VAL A 1 118 ? -2.149 9.436 3.776 1.00 92.19 118 VAL A N 1
ATOM 940 C CA . VAL A 1 118 ? -1.340 10.433 3.068 1.00 92.19 118 VAL A CA 1
ATOM 941 C C . VAL A 1 118 ? 0.094 9.933 2.951 1.00 92.19 118 VAL A C 1
ATOM 943 O O . VAL A 1 118 ? 0.711 9.558 3.947 1.00 92.19 118 VAL A O 1
ATOM 946 N N . SER A 1 119 ? 0.647 9.965 1.740 1.00 91.00 119 SER A N 1
ATOM 947 C CA . SER A 1 119 ? 2.065 9.681 1.518 1.00 91.00 119 SER A CA 1
ATOM 948 C C . SER A 1 119 ? 2.926 10.869 1.946 1.00 91.00 119 SER A C 1
ATOM 950 O O . SER A 1 119 ? 2.622 12.021 1.633 1.00 91.00 119 SER A O 1
ATOM 952 N N . VAL A 1 120 ? 4.012 10.586 2.657 1.00 89.75 120 VAL A N 1
ATOM 953 C CA . VAL A 1 120 ? 4.936 11.582 3.204 1.00 89.75 120 VAL A CA 1
ATOM 954 C C . VAL A 1 120 ? 6.369 11.261 2.808 1.00 89.75 120 VAL A C 1
ATOM 956 O O . VAL A 1 120 ? 6.763 10.098 2.744 1.00 89.75 120 VAL A O 1
ATOM 959 N N . GLY A 1 121 ? 7.159 12.305 2.564 1.00 87.06 121 GLY A N 1
ATOM 960 C CA . GLY A 1 121 ? 8.609 12.181 2.478 1.00 87.06 121 GLY A CA 1
ATOM 961 C C . GLY A 1 121 ? 9.219 12.045 3.872 1.00 87.06 121 GLY A C 1
ATOM 962 O O . GLY A 1 121 ? 8.739 12.655 4.829 1.00 87.06 121 GLY A O 1
ATOM 963 N N . ALA A 1 122 ? 10.295 11.279 3.980 1.00 82.50 122 ALA A N 1
ATOM 964 C CA . ALA A 1 122 ? 11.096 11.117 5.183 1.00 82.50 122 ALA A CA 1
ATOM 965 C C . ALA A 1 122 ? 12.589 11.251 4.851 1.00 82.50 122 ALA A C 1
ATOM 967 O O . ALA A 1 122 ? 12.993 11.194 3.688 1.00 82.50 122 ALA A O 1
ATOM 968 N N . ARG A 1 123 ? 13.397 11.469 5.891 1.00 81.50 123 ARG A N 1
ATOM 969 C CA . ARG A 1 123 ? 14.859 11.530 5.803 1.00 81.50 123 ARG A CA 1
ATOM 970 C C . ARG A 1 123 ? 15.450 10.392 6.614 1.00 81.50 123 ARG A C 1
ATOM 972 O O . ARG A 1 123 ? 15.126 10.272 7.798 1.00 81.50 123 ARG A O 1
ATOM 979 N N . VAL A 1 124 ? 16.334 9.602 6.020 1.00 76.00 124 VAL A N 1
ATOM 980 C CA . VAL A 1 124 ? 16.996 8.500 6.728 1.00 76.00 124 VAL A CA 1
ATOM 981 C C . VAL A 1 124 ? 18.323 8.970 7.324 1.00 76.00 124 VAL A C 1
ATOM 983 O O . VAL A 1 124 ? 19.355 8.999 6.660 1.00 76.00 124 VAL A O 1
ATOM 986 N N . THR A 1 125 ? 18.330 9.320 8.613 1.00 70.50 125 THR A N 1
ATOM 987 C CA . THR A 1 125 ? 19.529 9.865 9.283 1.00 70.50 125 THR A CA 1
ATOM 988 C C . THR A 1 125 ? 20.488 8.811 9.843 1.00 70.50 125 THR A C 1
ATOM 990 O O . THR A 1 125 ? 21.506 9.174 10.425 1.00 70.50 125 THR A O 1
ATOM 993 N N . LEU A 1 126 ? 20.198 7.514 9.664 1.00 66.56 126 LEU A N 1
ATOM 994 C CA . LEU A 1 126 ? 21.027 6.408 10.176 1.00 66.56 126 LEU A CA 1
ATOM 995 C C . LEU A 1 126 ? 22.453 6.414 9.610 1.00 66.56 126 LEU A C 1
ATOM 997 O O . LEU A 1 126 ? 23.389 5.992 10.280 1.00 66.56 126 LEU A O 1
ATOM 1001 N N . VAL A 1 127 ? 22.607 6.879 8.370 1.00 63.16 127 VAL A N 1
ATOM 1002 C CA . VAL A 1 127 ? 23.884 6.877 7.641 1.00 63.16 127 VAL A CA 1
ATOM 1003 C C . VAL A 1 127 ? 24.494 8.270 7.501 1.00 63.16 127 VAL A C 1
ATOM 1005 O O . VAL A 1 127 ? 25.699 8.393 7.296 1.00 63.16 127 VAL A O 1
ATOM 1008 N N . SER A 1 128 ? 23.686 9.328 7.612 1.00 57.25 128 SER A N 1
ATOM 1009 C CA . SER A 1 128 ? 24.155 10.711 7.539 1.00 57.25 128 SER A CA 1
ATOM 1010 C C . SER A 1 128 ? 23.172 11.674 8.212 1.00 57.25 128 SER A C 1
ATOM 1012 O O . SER A 1 128 ? 21.983 11.655 7.888 1.00 57.25 128 SER A O 1
ATOM 1014 N N . PRO A 1 129 ? 23.640 12.594 9.074 1.00 59.56 129 PRO A N 1
ATOM 1015 C CA . PRO A 1 129 ? 22.792 13.622 9.679 1.00 59.56 129 PRO A CA 1
ATOM 1016 C C . PRO A 1 129 ? 22.291 14.675 8.671 1.00 59.56 129 PRO A C 1
ATOM 1018 O O . PRO A 1 129 ? 21.430 15.485 9.008 1.00 59.56 129 PRO A O 1
ATOM 1021 N N . VAL A 1 130 ? 22.801 14.668 7.431 1.00 59.06 130 VAL A N 1
ATOM 1022 C CA . VAL A 1 130 ? 22.430 15.608 6.355 1.00 59.06 130 VAL A CA 1
ATOM 1023 C C . VAL A 1 130 ? 21.734 14.872 5.202 1.00 59.06 130 VAL A C 1
ATOM 1025 O O . VAL A 1 130 ? 21.962 15.163 4.029 1.00 59.06 130 VAL A O 1
ATOM 1028 N N . ALA A 1 131 ? 20.905 13.877 5.525 1.00 63.16 131 ALA A N 1
ATOM 1029 C CA . ALA A 1 131 ? 20.145 13.132 4.526 1.00 63.16 131 ALA A CA 1
ATOM 1030 C C . ALA A 1 131 ? 19.128 14.031 3.794 1.00 63.16 131 ALA A C 1
ATOM 1032 O O . ALA A 1 131 ? 18.492 14.914 4.389 1.00 63.16 131 ALA A O 1
ATOM 1033 N N . GLY A 1 132 ? 18.995 13.804 2.485 1.00 71.69 132 GLY A N 1
ATOM 1034 C CA . GLY A 1 132 ? 17.937 14.391 1.666 1.00 71.69 132 GLY A CA 1
ATOM 1035 C C . GLY A 1 132 ? 16.570 13.775 1.981 1.00 71.69 132 GLY A C 1
ATOM 1036 O O . GLY A 1 132 ? 16.444 12.935 2.865 1.00 71.69 132 GLY A O 1
ATOM 1037 N N . TRP A 1 133 ? 15.532 14.194 1.253 1.00 75.81 133 TRP A N 1
ATOM 1038 C CA . TRP A 1 133 ? 14.239 13.497 1.247 1.00 75.81 133 TRP A CA 1
ATOM 1039 C C . TRP A 1 133 ? 14.358 12.245 0.373 1.00 75.81 133 TRP A C 1
ATOM 1041 O O . TRP A 1 133 ? 13.998 12.261 -0.801 1.00 75.81 133 TRP A O 1
ATOM 1051 N N . ASP A 1 134 ? 14.970 11.206 0.929 1.00 80.44 134 ASP A N 1
ATOM 1052 C CA . ASP A 1 134 ? 15.377 9.986 0.230 1.00 80.44 134 ASP A CA 1
ATOM 1053 C C . ASP A 1 134 ? 14.454 8.792 0.493 1.00 80.44 134 ASP A C 1
ATOM 1055 O O . ASP A 1 134 ? 14.638 7.722 -0.089 1.00 80.44 134 ASP A O 1
ATOM 1059 N N . HIS A 1 135 ? 13.430 8.985 1.324 1.00 87.31 135 HIS A N 1
ATOM 1060 C CA . HIS A 1 135 ? 12.470 7.951 1.670 1.00 87.31 135 HIS A CA 1
ATOM 1061 C C . HIS A 1 135 ? 11.031 8.447 1.572 1.00 87.31 135 HIS A C 1
ATOM 1063 O O . HIS A 1 135 ? 10.743 9.625 1.782 1.00 87.31 135 HIS A O 1
ATOM 1069 N N . GLN A 1 136 ? 10.118 7.529 1.282 1.00 89.56 136 GLN A N 1
ATOM 1070 C CA . GLN A 1 136 ? 8.681 7.769 1.293 1.00 89.56 136 GLN A CA 1
ATOM 1071 C C . GLN A 1 136 ? 8.031 6.773 2.243 1.00 89.56 136 GLN A C 1
ATOM 1073 O O . GLN A 1 136 ? 8.378 5.601 2.206 1.00 89.56 136 GLN A O 1
ATOM 1078 N N . ALA A 1 137 ? 7.056 7.214 3.031 1.00 90.50 137 ALA A N 1
ATOM 1079 C CA . ALA A 1 137 ? 6.202 6.368 3.862 1.00 90.50 137 ALA A CA 1
ATOM 1080 C C . ALA A 1 137 ? 4.745 6.854 3.781 1.00 90.50 137 ALA A C 1
ATOM 1082 O O . ALA A 1 137 ? 4.449 7.824 3.080 1.00 90.50 137 ALA A O 1
ATOM 1083 N N . ASN A 1 138 ? 3.824 6.198 4.485 1.00 91.94 138 ASN A N 1
ATOM 1084 C CA . ASN A 1 138 ? 2.421 6.603 4.549 1.00 91.94 138 ASN A CA 1
ATOM 1085 C C . ASN A 1 138 ? 2.008 6.899 5.993 1.00 91.94 138 ASN A C 1
ATOM 1087 O O . ASN A 1 138 ? 2.398 6.187 6.912 1.00 91.94 138 ASN A O 1
ATOM 1091 N N . LEU A 1 139 ? 1.205 7.938 6.197 1.00 90.62 139 LEU A N 1
ATOM 1092 C CA . LEU A 1 139 ? 0.495 8.193 7.447 1.00 90.62 139 LEU A CA 1
ATOM 1093 C C . LEU A 1 139 ? -0.950 7.732 7.292 1.00 90.62 139 LEU A C 1
ATOM 1095 O O . LEU A 1 139 ? -1.560 8.040 6.273 1.00 90.62 139 LEU A O 1
ATOM 1099 N N . VAL A 1 140 ? -1.489 7.021 8.280 1.00 91.06 140 VAL A N 1
ATOM 1100 C CA . VAL A 1 140 ? -2.860 6.493 8.282 1.00 91.06 140 VAL A CA 1
ATOM 1101 C C . VAL A 1 140 ? -3.577 6.903 9.561 1.00 91.06 140 VAL A C 1
ATOM 1103 O O . VAL A 1 140 ? -3.046 6.708 10.655 1.00 91.06 140 VAL A O 1
ATOM 1106 N N . SER A 1 141 ? -4.782 7.453 9.440 1.00 90.69 141 SER A N 1
ATOM 1107 C CA . SER A 1 141 ? -5.596 7.869 10.584 1.00 90.69 141 SER A CA 1
ATOM 1108 C C . SER A 1 141 ? -6.619 6.799 10.973 1.00 90.69 141 SER A C 1
ATOM 1110 O O . SER A 1 141 ? -7.469 6.418 10.173 1.00 90.69 141 SER A O 1
ATOM 1112 N N . ILE A 1 142 ? -6.548 6.311 12.217 1.00 89.06 142 ILE A N 1
ATOM 1113 C CA . ILE A 1 142 ? -7.440 5.276 12.769 1.00 89.06 142 ILE A CA 1
ATOM 1114 C C . ILE A 1 142 ? -7.818 5.672 14.197 1.00 89.06 142 ILE A C 1
ATOM 1116 O O . ILE A 1 142 ? -6.945 5.921 15.024 1.00 89.06 142 ILE A O 1
ATOM 1120 N N . GLY A 1 143 ? -9.116 5.750 14.503 1.00 86.88 143 GLY A N 1
ATOM 1121 C CA . GLY A 1 143 ? -9.589 5.992 15.875 1.00 86.88 143 GLY A CA 1
ATOM 1122 C C . GLY A 1 143 ? -9.075 7.289 16.521 1.00 86.88 143 GLY A C 1
ATOM 1123 O O . GLY A 1 143 ? -8.876 7.328 17.730 1.00 86.88 143 GLY A O 1
ATOM 1124 N N . GLY A 1 144 ? -8.814 8.336 15.728 1.00 86.06 144 GLY A N 1
ATOM 1125 C CA . GLY A 1 144 ? -8.243 9.605 16.208 1.00 86.06 144 GLY A CA 1
ATOM 1126 C C . GLY A 1 144 ? -6.720 9.599 16.395 1.00 86.06 144 GLY A C 1
ATOM 1127 O O . GLY A 1 144 ? -6.157 10.602 16.827 1.00 86.06 144 GLY A O 1
ATOM 1128 N N . MET A 1 145 ? -6.053 8.499 16.045 1.00 85.31 145 MET A N 1
ATOM 1129 C CA . MET A 1 145 ? -4.606 8.321 16.131 1.00 85.31 145 MET A CA 1
ATOM 1130 C C . MET A 1 145 ? -3.999 8.274 14.728 1.00 85.31 145 MET A C 1
ATOM 1132 O O . MET A 1 145 ? -4.638 7.805 13.787 1.00 85.31 145 MET A O 1
ATOM 1136 N N . THR A 1 146 ? -2.760 8.745 14.582 1.00 84.25 146 THR A N 1
ATOM 1137 C CA . THR A 1 146 ? -2.011 8.669 13.321 1.00 84.25 146 THR A CA 1
ATOM 1138 C C . THR A 1 146 ? -0.950 7.580 13.415 1.00 84.25 146 THR A C 1
ATOM 1140 O O . THR A 1 146 ? -0.181 7.529 14.373 1.00 84.25 146 THR A O 1
ATOM 1143 N N . TYR A 1 147 ? -0.875 6.727 12.402 1.00 84.19 147 TYR A N 1
ATOM 1144 C CA . TYR A 1 147 ? 0.081 5.632 12.301 1.00 84.19 147 TYR A CA 1
ATOM 1145 C C . TYR A 1 147 ? 0.995 5.843 11.099 1.00 84.19 147 TYR A C 1
ATOM 1147 O O . TYR A 1 147 ? 0.516 6.125 10.005 1.00 84.19 147 TYR A O 1
ATOM 1155 N N . LEU A 1 148 ? 2.302 5.693 11.287 1.00 87.56 148 LEU A N 1
ATOM 1156 C CA . LEU A 1 148 ? 3.259 5.540 10.202 1.00 87.56 148 LEU A CA 1
ATOM 1157 C C . LEU A 1 148 ? 3.229 4.099 9.710 1.00 87.56 148 LEU A C 1
ATOM 1159 O O . LEU A 1 148 ? 3.388 3.157 10.490 1.00 87.56 148 LEU A O 1
ATOM 1163 N N . VAL A 1 149 ? 3.066 3.958 8.404 1.00 88.31 149 VAL A N 1
ATOM 1164 C CA . VAL A 1 149 ? 3.036 2.692 7.693 1.00 88.31 149 VAL A CA 1
ATOM 1165 C C . VAL A 1 149 ? 4.092 2.719 6.603 1.00 88.31 149 VAL A C 1
ATOM 1167 O O . VAL A 1 149 ? 4.109 3.605 5.745 1.00 88.31 149 VAL A O 1
ATOM 1170 N N . ASP A 1 150 ? 4.966 1.725 6.644 1.00 90.06 150 ASP A N 1
ATOM 1171 C CA . ASP A 1 150 ? 6.096 1.592 5.738 1.00 90.06 150 ASP A CA 1
ATOM 1172 C C . ASP A 1 150 ? 6.268 0.125 5.339 1.00 90.06 150 ASP A C 1
ATOM 1174 O O . ASP A 1 150 ? 6.344 -0.765 6.193 1.00 90.06 150 ASP A O 1
ATOM 1178 N N . VAL A 1 151 ? 6.297 -0.123 4.033 1.00 90.62 151 VAL A N 1
ATOM 1179 C CA . VAL A 1 151 ? 6.501 -1.440 3.426 1.00 90.62 151 VAL A CA 1
ATOM 1180 C C . VAL A 1 151 ? 7.816 -1.534 2.642 1.00 90.62 151 VAL A C 1
ATOM 1182 O O . VAL A 1 151 ? 8.047 -2.529 1.961 1.00 90.62 151 VAL A O 1
ATOM 1185 N N . ALA A 1 152 ? 8.679 -0.511 2.690 1.00 86.88 152 ALA A N 1
ATOM 1186 C CA . ALA A 1 152 ? 9.825 -0.412 1.785 1.00 86.88 152 ALA A CA 1
ATOM 1187 C C . ALA A 1 152 ? 11.010 0.434 2.292 1.00 86.88 152 ALA A C 1
ATOM 1189 O O . ALA A 1 152 ? 11.700 1.061 1.491 1.00 86.88 152 ALA A O 1
ATOM 1190 N N . PHE A 1 153 ? 11.293 0.438 3.598 1.00 79.25 153 PHE A N 1
ATOM 1191 C CA . PHE A 1 153 ? 12.507 1.063 4.154 1.00 79.25 153 PHE A CA 1
ATOM 1192 C C . PHE A 1 153 ? 13.816 0.373 3.703 1.00 79.25 153 PHE A C 1
ATOM 1194 O O . PHE A 1 153 ? 14.846 1.023 3.547 1.00 79.25 153 PHE A O 1
ATOM 1201 N N . GLY A 1 154 ? 13.778 -0.943 3.456 1.00 63.50 154 GLY A N 1
ATOM 1202 C CA . GLY A 1 154 ? 14.949 -1.755 3.094 1.00 63.50 154 GLY A CA 1
ATOM 1203 C C . GLY A 1 154 ? 15.834 -2.160 4.293 1.00 63.50 154 GLY A C 1
ATOM 1204 O O . GLY A 1 154 ? 15.899 -1.475 5.311 1.00 63.50 154 GLY A O 1
ATOM 1205 N N . GLY A 1 155 ? 16.533 -3.301 4.196 1.00 59.09 155 GLY A N 1
ATOM 1206 C CA . GLY A 1 155 ? 17.435 -3.819 5.248 1.00 59.09 155 GLY A CA 1
ATOM 1207 C C . GLY A 1 155 ? 16.747 -4.600 6.387 1.00 59.09 155 GLY A C 1
ATOM 1208 O O . GLY A 1 155 ? 15.606 -5.023 6.250 1.00 59.09 155 GLY A O 1
ATOM 1209 N N . LYS A 1 156 ? 17.445 -4.820 7.521 1.00 46.06 156 LYS A N 1
ATOM 1210 C CA . LYS A 1 156 ? 16.969 -5.588 8.706 1.00 46.06 156 LYS A CA 1
ATOM 1211 C C . LYS A 1 156 ? 15.731 -4.992 9.416 1.00 46.06 156 LYS A C 1
ATOM 1213 O O . LYS A 1 156 ? 15.318 -5.521 10.446 1.00 46.06 156 LYS A O 1
ATOM 1218 N N . LEU A 1 157 ? 15.154 -3.899 8.916 1.00 49.22 157 LEU A N 1
ATOM 1219 C CA . LEU A 1 157 ? 13.963 -3.288 9.496 1.00 49.22 157 LEU A CA 1
ATOM 1220 C C . LEU A 1 157 ? 12.707 -4.039 9.044 1.00 49.22 157 LEU A C 1
ATOM 1222 O O . LEU A 1 157 ? 12.180 -3.829 7.955 1.00 49.22 157 LEU A O 1
ATOM 1226 N N . LEU A 1 158 ? 12.231 -4.926 9.911 1.00 42.78 158 LEU A N 1
ATOM 1227 C CA . LEU A 1 158 ? 10.927 -5.566 9.790 1.00 42.78 158 LEU A CA 1
ATOM 1228 C C . LEU A 1 158 ? 9.819 -4.605 10.241 1.00 42.78 158 LEU A C 1
ATOM 1230 O O . LEU A 1 158 ? 9.862 -4.106 11.359 1.00 42.78 158 LEU A O 1
ATOM 1234 N N . ALA A 1 159 ? 8.834 -4.409 9.358 1.00 49.78 159 ALA A N 1
ATOM 1235 C CA . ALA A 1 159 ? 7.428 -4.081 9.623 1.00 49.78 159 ALA A CA 1
ATOM 1236 C C . ALA A 1 1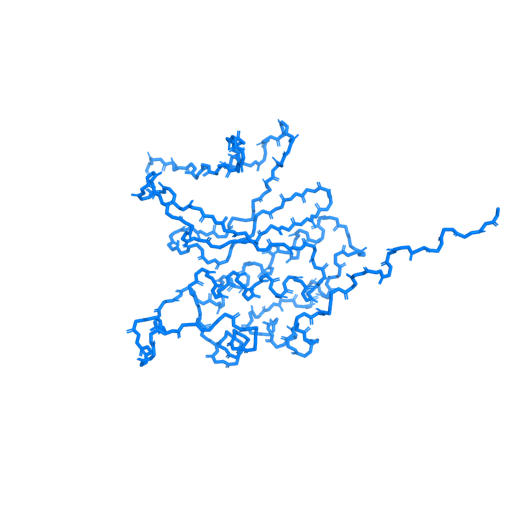59 ? 7.131 -3.371 10.955 1.00 49.78 159 ALA A C 1
ATOM 1238 O O . ALA A 1 159 ? 6.588 -3.982 11.877 1.00 49.78 159 ALA A O 1
ATOM 1239 N N . ILE A 1 160 ? 7.439 -2.082 11.069 1.00 49.91 160 ILE A N 1
ATOM 1240 C CA . ILE A 1 160 ? 7.012 -1.323 12.242 1.00 49.91 160 ILE A CA 1
ATOM 1241 C C . ILE A 1 160 ? 5.758 -0.538 11.866 1.00 49.91 160 ILE A C 1
ATOM 1243 O O . ILE A 1 160 ? 5.844 0.526 11.256 1.00 49.91 160 ILE A O 1
ATOM 1247 N N . LEU A 1 161 ? 4.583 -1.073 12.218 1.00 52.06 161 LEU A N 1
ATOM 1248 C CA . LEU A 1 161 ? 3.388 -0.244 12.338 1.00 52.06 161 LEU A CA 1
ATOM 1249 C C . LEU A 1 161 ? 3.581 0.625 13.573 1.00 52.06 161 LEU A C 1
ATOM 1251 O O . LEU A 1 161 ? 3.559 0.123 14.698 1.00 52.06 161 LEU A O 1
ATOM 1255 N N . MET A 1 162 ? 3.829 1.912 13.361 1.00 56.31 162 MET A N 1
ATOM 1256 C CA . MET A 1 162 ? 4.187 2.808 14.448 1.00 56.31 162 MET A CA 1
ATOM 1257 C C . MET A 1 162 ? 3.102 3.846 14.657 1.00 56.31 162 MET A C 1
ATOM 1259 O O . MET A 1 162 ? 2.827 4.632 13.759 1.00 56.31 162 MET A O 1
ATOM 1263 N N . SER A 1 163 ? 2.504 3.915 15.845 1.00 47.56 163 SER A N 1
ATOM 1264 C CA . SER A 1 163 ? 1.664 5.062 16.192 1.00 47.56 163 SER A CA 1
ATOM 1265 C C . SER A 1 163 ? 2.548 6.308 16.318 1.00 47.56 163 SER A C 1
ATOM 1267 O O . SER A 1 163 ? 3.355 6.405 17.248 1.00 47.56 163 SER A O 1
ATOM 1269 N N . ILE A 1 164 ? 2.395 7.273 15.409 1.00 51.88 164 ILE A N 1
ATOM 1270 C CA . ILE A 1 164 ? 2.930 8.619 15.602 1.00 51.88 164 ILE A CA 1
ATOM 1271 C C . ILE A 1 164 ? 1.901 9.378 16.433 1.00 51.88 164 ILE A C 1
ATOM 1273 O O . ILE A 1 164 ? 0.904 9.891 15.926 1.00 51.88 164 ILE A O 1
ATOM 1277 N N . LEU A 1 165 ? 2.154 9.460 17.738 1.00 47.84 165 LEU A N 1
ATOM 1278 C CA . LEU A 1 165 ? 1.405 10.347 18.618 1.00 47.84 165 LEU A CA 1
ATOM 1279 C C . LEU A 1 165 ? 1.782 11.782 18.263 1.00 47.84 165 LEU A C 1
ATOM 1281 O O . LEU A 1 165 ? 2.785 12.310 18.732 1.00 47.84 165 LEU A O 1
ATOM 1285 N N . THR A 1 166 ? 0.984 12.426 17.418 1.00 42.62 166 THR A N 1
ATOM 1286 C CA . THR A 1 166 ? 1.223 13.821 17.034 1.00 42.62 166 THR A CA 1
ATOM 1287 C C . THR A 1 166 ? 0.981 14.800 18.186 1.00 42.62 166 THR A C 1
ATOM 1289 O O . THR A 1 166 ? 1.335 15.968 18.037 1.00 42.62 166 THR A O 1
ATOM 1292 N N . ASN A 1 167 ? 0.437 14.369 19.344 1.00 35.94 167 ASN A N 1
ATOM 1293 C CA . ASN A 1 167 ? 0.321 15.243 20.521 1.00 35.94 167 ASN A CA 1
ATOM 1294 C C . ASN A 1 167 ? -0.002 14.594 21.894 1.00 35.94 167 ASN A C 1
ATOM 1296 O O . ASN A 1 167 ? -0.656 15.240 22.715 1.00 35.94 167 ASN A O 1
ATOM 1300 N N . SER A 1 168 ? 0.389 13.352 22.207 1.00 36.44 168 SER A N 1
ATOM 1301 C CA . SER A 1 168 ? 0.048 12.770 23.523 1.00 36.44 168 SER A CA 1
ATOM 1302 C C . SER A 1 168 ? 1.242 12.172 24.262 1.00 36.44 168 SER A C 1
ATOM 1304 O O . SER A 1 168 ? 2.073 11.458 23.715 1.00 36.44 168 SER A O 1
ATOM 1306 N N . LYS A 1 169 ? 1.317 12.492 25.559 1.00 36.41 169 LYS A N 1
ATOM 1307 C CA . LYS A 1 169 ? 2.355 12.077 26.516 1.00 36.41 169 LYS A CA 1
ATOM 1308 C C . LYS A 1 169 ? 2.326 10.575 26.857 1.00 36.41 169 LYS A C 1
ATOM 1310 O O . LYS A 1 169 ? 2.926 10.184 27.856 1.00 36.41 169 LYS A O 1
ATOM 1315 N N . ASP A 1 170 ? 1.619 9.746 26.092 1.00 41.78 170 ASP A N 1
ATOM 1316 C CA . ASP A 1 170 ? 1.387 8.343 26.441 1.00 41.78 170 ASP A CA 1
ATOM 1317 C C . ASP A 1 170 ? 2.205 7.388 25.565 1.00 41.78 170 ASP A C 1
ATOM 1319 O O . ASP A 1 170 ? 1.707 6.673 24.704 1.00 41.78 170 ASP A O 1
ATOM 1323 N N . TYR A 1 171 ? 3.517 7.404 25.797 1.00 46.06 171 TYR A N 1
ATOM 1324 C CA . TYR A 1 171 ? 4.516 6.601 25.085 1.00 46.06 171 TYR A CA 1
ATOM 1325 C C . TYR A 1 171 ? 4.625 5.152 25.595 1.00 46.06 171 TYR A C 1
ATOM 1327 O O . TYR A 1 171 ? 5.549 4.435 25.226 1.00 46.06 171 TYR A O 1
ATOM 1335 N N . ARG A 1 172 ? 3.722 4.703 26.477 1.00 39.56 172 ARG A N 1
ATOM 1336 C CA . ARG A 1 172 ? 3.943 3.512 27.323 1.00 39.56 172 ARG A CA 1
ATOM 1337 C C . ARG A 1 172 ? 3.999 2.174 26.579 1.00 39.56 172 ARG A C 1
ATOM 1339 O O . ARG A 1 172 ? 4.418 1.191 27.175 1.00 39.56 172 ARG A O 1
ATOM 1346 N N . HIS A 1 173 ? 3.573 2.131 25.320 1.00 40.50 173 HIS A N 1
ATOM 1347 C CA . HIS A 1 173 ? 3.484 0.896 24.528 1.00 40.50 173 HIS A CA 1
ATOM 1348 C C . HIS A 1 173 ? 4.294 0.965 23.227 1.00 40.50 173 HIS A C 1
ATOM 1350 O O . HIS A 1 173 ? 4.236 0.045 22.416 1.00 40.50 173 HIS A O 1
ATOM 1356 N N . ASN A 1 174 ? 5.050 2.048 23.023 1.00 40.50 174 ASN A N 1
ATOM 1357 C CA . ASN A 1 174 ? 5.845 2.243 21.825 1.00 40.50 174 ASN A CA 1
ATOM 1358 C C . ASN A 1 174 ? 7.337 1.979 22.128 1.00 40.50 174 ASN A C 1
ATOM 1360 O O . ASN A 1 174 ? 7.935 2.763 22.867 1.00 40.50 174 ASN A O 1
ATOM 1364 N N . PRO A 1 175 ? 7.962 0.929 21.554 1.00 39.12 175 PRO A N 1
ATOM 1365 C CA . PRO A 1 175 ? 9.393 0.67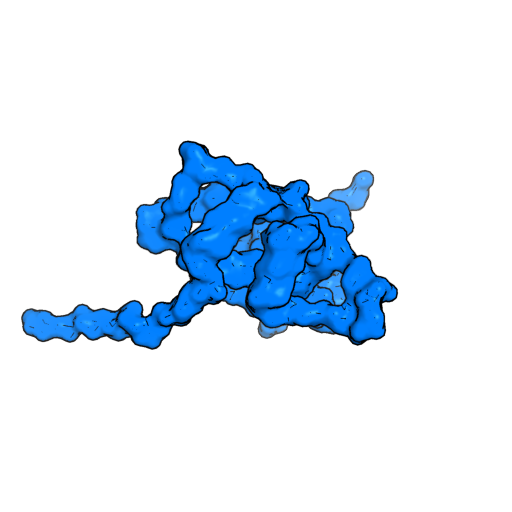3 21.735 1.00 39.12 175 PRO A CA 1
ATOM 1366 C C . PRO A 1 175 ? 10.303 1.757 21.118 1.00 39.12 175 PRO A C 1
ATOM 1368 O O . PRO A 1 175 ? 11.478 1.814 21.469 1.00 39.12 175 PRO A O 1
ATOM 1371 N N . TYR A 1 176 ? 9.772 2.627 20.247 1.00 47.66 176 TYR A N 1
ATOM 1372 C CA . TYR A 1 176 ? 10.481 3.694 19.527 1.00 47.66 176 TYR A CA 1
ATOM 1373 C C . TYR A 1 176 ? 9.664 5.006 19.485 1.00 47.66 176 TYR A C 1
ATOM 1375 O O . TYR A 1 176 ? 8.960 5.280 18.504 1.00 47.66 176 TYR A O 1
ATOM 1383 N N . PRO A 1 177 ? 9.697 5.831 20.549 1.00 44.84 177 PRO A N 1
ATOM 1384 C CA . PRO A 1 177 ? 8.882 7.042 20.634 1.00 44.84 177 PRO A CA 1
ATOM 1385 C C . PRO A 1 177 ? 9.306 8.106 19.595 1.00 44.84 177 PRO A C 1
ATOM 1387 O O . PRO A 1 177 ? 10.482 8.465 19.537 1.00 44.84 177 PRO A O 1
ATOM 1390 N N . PRO A 1 178 ? 8.371 8.666 18.795 1.00 51.38 178 PRO A N 1
ATOM 1391 C CA . PRO A 1 178 ? 8.645 9.866 18.015 1.00 51.38 178 PRO A CA 1
ATOM 1392 C C . PRO A 1 178 ? 8.873 11.063 18.940 1.00 51.38 178 PRO A C 1
ATOM 1394 O O . PRO A 1 178 ? 8.056 11.331 19.820 1.00 51.38 178 PRO A O 1
ATOM 1397 N N . TYR A 1 179 ? 9.926 11.837 18.687 1.00 46.78 179 TYR A N 1
ATOM 1398 C CA . TYR A 1 179 ? 10.133 13.146 19.300 1.00 46.78 179 TYR A CA 1
ATOM 1399 C C . TYR A 1 179 ? 9.757 14.247 18.305 1.00 46.78 179 TYR A C 1
ATOM 1401 O O . TYR A 1 179 ? 10.249 14.302 17.177 1.00 46.78 179 TYR A O 1
ATOM 1409 N N . ALA A 1 180 ? 8.880 15.161 18.718 1.00 43.28 180 ALA A N 1
ATOM 1410 C CA . ALA A 1 180 ? 8.579 16.355 17.939 1.00 43.28 180 ALA A CA 1
ATOM 1411 C C . ALA A 1 180 ? 9.760 17.336 18.026 1.00 43.28 180 ALA A C 1
ATOM 1413 O O . ALA A 1 180 ? 9.910 18.061 19.008 1.00 43.28 180 ALA A O 1
ATOM 1414 N N . SER A 1 181 ? 10.602 17.376 16.994 1.00 40.69 181 SER A N 1
ATOM 1415 C CA . SER A 1 181 ? 11.622 18.412 16.819 1.00 40.69 181 SER A CA 1
ATOM 1416 C C . SER A 1 181 ? 11.137 19.388 15.745 1.00 40.69 181 SER A C 1
ATOM 1418 O O . SER A 1 181 ? 10.987 18.977 14.602 1.00 40.69 181 SER A O 1
ATOM 1420 N N . GLY A 1 182 ? 10.867 20.647 16.113 1.00 41.53 182 GLY A N 1
ATOM 1421 C CA . GLY A 1 182 ? 10.382 21.764 15.274 1.00 41.53 182 GLY A CA 1
ATOM 1422 C C . GLY A 1 182 ? 10.084 21.509 13.779 1.00 41.53 182 GLY A C 1
ATOM 1423 O O . GLY A 1 182 ? 10.955 21.133 13.008 1.00 41.53 182 GLY A O 1
ATOM 1424 N N . ARG A 1 183 ? 8.859 21.821 13.330 1.00 46.94 183 ARG A N 1
ATOM 1425 C CA . ARG A 1 183 ? 8.349 21.648 11.943 1.00 46.94 183 ARG A CA 1
ATOM 1426 C C . ARG A 1 183 ? 8.431 20.223 11.349 1.00 46.94 183 ARG A C 1
ATOM 1428 O O . ARG A 1 183 ? 8.000 20.052 10.213 1.00 46.94 183 ARG A O 1
ATOM 1435 N N . GLY A 1 184 ? 8.890 19.213 12.092 1.00 47.25 184 GLY A N 1
ATOM 1436 C CA . GLY A 1 184 ? 8.874 17.802 11.690 1.00 47.25 184 GLY A CA 1
ATOM 1437 C C . GLY A 1 184 ? 8.725 16.845 12.879 1.00 47.25 184 GLY A C 1
ATOM 1438 O O . GLY A 1 184 ? 8.821 17.247 14.037 1.00 47.25 184 GLY A O 1
ATOM 1439 N N . ALA A 1 185 ? 8.469 15.569 12.592 1.00 56.19 185 ALA A N 1
ATOM 1440 C CA . ALA A 1 185 ? 8.542 14.489 13.575 1.00 56.19 185 ALA A CA 1
ATOM 1441 C C . ALA A 1 185 ? 9.857 13.727 13.363 1.00 56.19 185 ALA A C 1
ATOM 1443 O O . ALA A 1 185 ? 10.159 13.332 12.237 1.00 56.19 185 ALA A O 1
ATOM 1444 N N . HIS A 1 186 ? 10.645 13.552 14.423 1.00 54.88 186 HIS A N 1
ATOM 1445 C CA . HIS A 1 186 ? 11.862 12.746 14.414 1.00 54.88 186 HIS A CA 1
ATOM 1446 C C . HIS A 1 186 ? 11.569 11.384 15.044 1.00 54.88 186 HIS A C 1
ATOM 1448 O O . HIS A 1 186 ? 10.911 11.309 16.081 1.00 54.88 186 HIS A O 1
ATOM 1454 N N . LEU A 1 187 ? 12.039 10.310 14.415 1.00 57.25 187 LEU A N 1
ATOM 1455 C CA . LEU A 1 187 ? 11.869 8.942 14.898 1.00 57.25 187 LEU A CA 1
ATOM 1456 C C . LEU A 1 187 ? 13.246 8.373 15.228 1.00 57.25 187 LEU A C 1
ATOM 1458 O O . LEU A 1 187 ? 14.074 8.215 14.331 1.00 57.25 187 LEU A O 1
ATOM 1462 N N . GLU A 1 188 ? 13.477 8.057 16.502 1.00 53.34 188 GLU A N 1
ATOM 1463 C CA . GLU A 1 188 ? 14.669 7.325 16.925 1.00 53.34 188 GLU A CA 1
ATOM 1464 C C . GLU A 1 188 ? 14.384 5.822 16.900 1.00 53.34 188 GLU A C 1
ATOM 1466 O O . GLU A 1 188 ? 13.584 5.300 17.674 1.00 53.34 188 GLU A O 1
ATOM 1471 N N . MET A 1 189 ? 15.060 5.114 15.998 1.00 50.28 189 MET A N 1
ATOM 1472 C CA . MET A 1 189 ? 15.119 3.655 16.012 1.00 50.28 189 MET A CA 1
ATOM 1473 C C . MET A 1 189 ? 16.166 3.259 17.058 1.00 50.28 189 MET A C 1
ATOM 1475 O O . MET A 1 189 ? 17.365 3.311 16.794 1.00 50.28 189 MET A O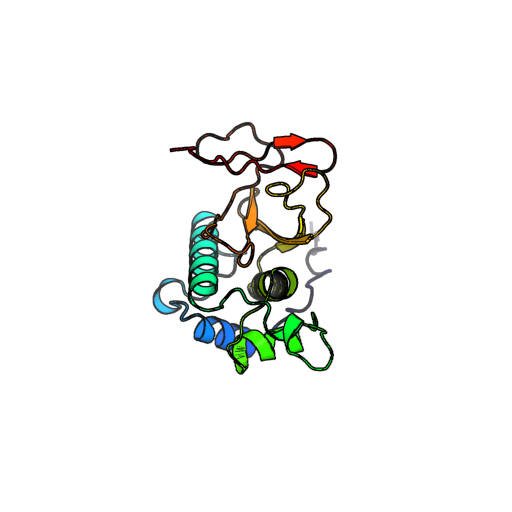 1
ATOM 1479 N N . GLY A 1 190 ? 15.728 2.920 18.267 1.00 39.50 190 GLY A N 1
ATOM 1480 C CA . GLY A 1 190 ? 16.606 2.438 19.331 1.00 39.50 190 GLY A CA 1
ATOM 1481 C C . GLY A 1 190 ? 17.317 1.150 18.907 1.00 39.50 190 GLY A C 1
ATOM 1482 O O . GLY A 1 190 ? 16.705 0.088 18.799 1.00 39.50 190 GLY A O 1
ATOM 1483 N N . GLY A 1 191 ? 18.622 1.232 18.665 1.00 31.88 191 GLY A N 1
ATOM 1484 C CA . GLY A 1 191 ? 19.467 0.047 18.605 1.00 31.88 191 GLY A CA 1
ATOM 1485 C C . GLY A 1 191 ? 19.743 -0.434 20.025 1.00 31.88 191 GLY A C 1
ATOM 1486 O O . GLY A 1 191 ? 20.403 0.278 20.782 1.00 31.88 191 GLY A O 1
ATOM 1487 N N . ASP A 1 192 ? 19.275 -1.631 20.394 1.00 34.75 192 ASP A N 1
ATOM 1488 C CA . ASP A 1 192 ? 19.963 -2.375 21.453 1.00 34.75 192 ASP A CA 1
ATOM 1489 C C . ASP A 1 192 ? 21.331 -2.732 20.875 1.00 34.75 192 ASP A C 1
ATOM 1491 O O . ASP A 1 192 ? 21.455 -3.528 19.943 1.00 34.75 192 ASP A O 1
ATOM 1495 N N . ASN A 1 193 ? 22.347 -2.028 21.355 1.00 31.36 193 ASN A N 1
ATOM 1496 C CA . ASN A 1 193 ? 23.729 -2.247 20.983 1.00 31.36 193 ASN A CA 1
ATOM 1497 C C . ASN A 1 193 ? 24.232 -3.428 21.827 1.00 31.36 193 ASN A C 1
ATOM 1499 O O . ASN A 1 193 ? 24.952 -3.237 22.810 1.00 31.36 193 ASN A O 1
ATOM 1503 N N . ARG A 1 194 ? 23.776 -4.638 21.488 1.00 32.06 194 ARG A N 1
ATOM 1504 C CA . ARG A 1 194 ? 24.254 -5.898 22.063 1.00 32.06 194 ARG A CA 1
ATOM 1505 C C . ARG A 1 194 ? 24.525 -6.941 20.994 1.00 32.06 194 ARG A C 1
ATOM 1507 O O . ARG A 1 194 ? 23.665 -7.131 20.108 1.00 32.06 194 ARG A O 1
#

Sequence (194 aa):
MFTMLTLSVLLRKESPYSQAQIDAYLARIEFPLDRYGQVTPGNASAEDVLDYLSALQKHHLTSVPFENLALHYSKEHNNSLNQDDLFEKIVTRRKGGYCFESNGFFGLILQSLGFDSVSVGARVTLVSPVAGWDHQANLVSIGGMTYLVDVAFGGKLLAILMSILTNSKDYRHNPYPPYASGRGAHLEMGGDNR

Foldseek 3Di:
DDDPPDPPVPDLPPQLDDPVLLVLVCVQLVPPCVVLPQDQQVPDALVSVVVSLLSVLQSLLVRADQDLCCCVPPPVSDDDLDQVSLSCQCRVVVYHYAQSSSQSNVQSSCVNSNWPKDKDFDFDPPPHVPGDSPHIWMWTDGPNWIWIFGSHPDDPDPTDGGTQPPDDPPCPPGPWHWDDDPPDIHIDPDDPPD

Radius of gyration: 18.03 Å; chains: 1; bounding box: 61×38×48 Å

Secondary structure (DSSP, 8-state):
------GGGTT-PPPSS-HHHHHHHHHHTT--HHHH----GGGS-HHHHHHHHHHHHHHHHHHS-B--HHHHHSTT------HHHHHIIIIIS---B-HHHHHHHHHHHHHHTT--EEEEEE--TTS-TT--S-EEEEEEEETTEEEEE-S---SS-----EEE-SS-S--TT-SSPEEEETTEEEE-------